Protein AF-A0A0D9VSY9-F1 (afdb_monomer_lite)

pLDDT: mean 72.26, std 22.73, range [23.44, 97.94]

Radius of gyration: 37.7 Å; chains: 1; bounding box: 63×72×119 Å

Organism: NCBI:txid77586

InterPro domains:
  IPR003617 Transcription elongation factor, TFIIS/CRSP70, N-terminal, sub-type [SM00509] (45-123)
  IPR017923 Transcription factor IIS, N-terminal [PF08711] (72-121)
  IPR017923 Transcription factor IIS, N-terminal [PS51319] (47-124)
  IPR035441 TFIIS/LEDGF domain superfamily [G3DSA:1.20.930.10] (33-128)
  IPR035441 TFIIS/LEDGF domain superfamily [SSF47676] (66-124)

Secondary structure (DSSP, 8-state):
------TTTTTTTTGGGHHHHHHHHHTT-TTTS--HHHHHHHHHHHHHHHH-SSHHHHHHHHHHHHHHHHHHHHHHHHTT--HHHHHHSSHHHHHHHHTT-SSHHHHHHHHHHHHHHHHHHHHHHHHHHHHHHHHHTS---------------------------------------------STTHHHHHHHHHHHHHHHHHHHHHHHHHHH--------TTTTGGGSS----S--SSSHHHHHHHHHHHHHHHHHHHHHHHHHHHHHTT-

Sequence (272 aa):
MAAARSPLRRWKPFLAAFAPIDDAIEAFNPTFLCRDEFRRATARLFEMLLDAEDDAEAEEHRLLLDEAMVESLTTLRMVAVPPKTLATTDLAKVVGGMTKHESERIRRLAGEIVRGWRAAVKRDLVTMGIALEKLSQTPERIETNLPVSSDLNAKAKRAPPAPKKKTTALPPKLPAGACGRRESAEICNEEKIAAAKRKLKEGYQEVEEAKKRRKIHVIEDPKLVKQRQQKMHPIMRVRSRACGAASMAEKNFIMSSLQRVYNLDYHTNFLR

Foldseek 3Di:
DPPDDQLCNQCVVQVVLVVLLLVLLCVLPVPPSPCVVLVVLLVVLVVQSNVPPDNVSSVLSVVLNVLSLLLSLLSSQVSLDALVVVVVDCNLVSLVVQCPGPDPSSVVSSVVSNVSNVVRVVVVVVVVVVVVVVVVPPDPPDDDDDDDDDDDDDDDDDDDDDDDDYDDDDDDDDDDDDDDDDDDPPVVVVVVVVVVVVVVVVVVVVVVVVVVVPDDDPPDDPVVVVVVPPPDDDDDDDDDPPSVVSSVVSSVVSVVSSVVSVVVVVVVVVVD

Structure (mmCIF, N/CA/C/O backbone):
data_AF-A0A0D9VSY9-F1
#
_entry.id   AF-A0A0D9VSY9-F1
#
loop_
_atom_site.group_PDB
_atom_site.id
_atom_site.type_symbol
_atom_site.label_atom_id
_atom_site.label_alt_id
_atom_site.label_comp_id
_atom_site.label_asym_id
_atom_site.label_entity_id
_atom_site.label_seq_id
_atom_site.pdbx_PDB_ins_code
_atom_site.Cartn_x
_atom_site.Cartn_y
_atom_site.Cartn_z
_atom_site.occupancy
_atom_site.B_iso_or_equiv
_atom_site.auth_seq_id
_atom_site.auth_comp_id
_atom_site.auth_asym_id
_atom_site.auth_atom_id
_atom_site.pdbx_PDB_model_num
ATOM 1 N N . MET A 1 1 ? 10.328 13.157 -34.272 1.00 37.22 1 MET A N 1
ATOM 2 C CA . MET A 1 1 ? 10.775 13.210 -32.864 1.00 37.22 1 MET A CA 1
ATOM 3 C C . MET A 1 1 ? 9.585 12.898 -31.965 1.00 37.22 1 MET A C 1
ATOM 5 O O . MET A 1 1 ? 8.764 13.781 -31.751 1.00 37.22 1 MET A O 1
ATOM 9 N N . ALA A 1 2 ? 9.432 11.659 -31.493 1.00 43.56 2 ALA A N 1
ATOM 10 C CA . ALA A 1 2 ? 8.480 11.389 -30.414 1.00 43.56 2 ALA A CA 1
ATOM 11 C C . ALA A 1 2 ? 9.093 11.915 -29.108 1.00 43.56 2 ALA A C 1
ATOM 13 O O . ALA A 1 2 ? 10.255 11.626 -28.830 1.00 43.56 2 ALA A O 1
ATOM 14 N N . ALA A 1 3 ? 8.354 12.713 -28.336 1.00 47.00 3 ALA A N 1
ATOM 15 C CA . ALA A 1 3 ? 8.854 13.203 -27.056 1.00 47.00 3 ALA A CA 1
ATOM 16 C C . ALA A 1 3 ? 9.084 12.016 -26.108 1.00 47.00 3 ALA A C 1
ATOM 18 O O . ALA A 1 3 ? 8.162 11.226 -25.885 1.00 47.00 3 ALA A O 1
ATOM 19 N N . ALA A 1 4 ? 10.297 11.899 -25.558 1.00 56.00 4 ALA A N 1
ATOM 20 C CA . ALA A 1 4 ? 10.633 10.863 -24.590 1.00 56.00 4 ALA A CA 1
ATOM 21 C C . ALA A 1 4 ? 9.674 10.959 -23.394 1.00 56.00 4 ALA A C 1
ATOM 23 O O . ALA A 1 4 ? 9.674 11.935 -22.638 1.00 56.00 4 ALA A O 1
ATOM 24 N N . ARG A 1 5 ? 8.794 9.964 -23.253 1.00 66.69 5 ARG A N 1
ATOM 25 C CA . ARG A 1 5 ? 7.839 9.910 -22.147 1.00 66.69 5 ARG A CA 1
ATOM 26 C C . ARG A 1 5 ? 8.621 9.646 -20.867 1.00 66.69 5 ARG A C 1
ATOM 28 O O . ARG A 1 5 ? 9.288 8.625 -20.775 1.00 66.69 5 ARG A O 1
ATOM 35 N N . SER A 1 6 ? 8.498 10.537 -19.880 1.00 78.94 6 SER A N 1
ATOM 36 C CA . SER A 1 6 ? 9.188 10.396 -18.589 1.00 78.94 6 SER A CA 1
ATOM 37 C C . SER A 1 6 ? 9.028 8.974 -18.027 1.00 78.94 6 SER A C 1
ATOM 39 O O . SER A 1 6 ? 7.888 8.485 -17.970 1.00 78.94 6 SER A O 1
ATOM 41 N N . PRO A 1 7 ? 10.118 8.315 -17.588 1.00 76.25 7 PRO A N 1
ATOM 42 C CA . PRO A 1 7 ? 10.045 6.933 -17.129 1.00 76.25 7 PRO A CA 1
ATOM 43 C C . PRO A 1 7 ? 9.129 6.776 -15.909 1.00 76.25 7 PRO A C 1
ATOM 45 O O . PRO A 1 7 ? 8.418 5.782 -15.788 1.00 76.25 7 PRO A O 1
ATOM 48 N N . LEU A 1 8 ? 9.038 7.813 -15.072 1.00 81.44 8 LEU A N 1
ATOM 49 C CA . LEU A 1 8 ? 8.204 7.858 -13.871 1.00 81.44 8 LEU A CA 1
ATOM 50 C C . LEU A 1 8 ? 6.735 8.258 -14.118 1.00 81.44 8 LEU A C 1
ATOM 52 O O . LEU A 1 8 ? 6.009 8.459 -13.149 1.00 81.44 8 LEU A O 1
ATOM 56 N N . ARG A 1 9 ? 6.258 8.391 -15.368 1.00 84.88 9 ARG A N 1
ATOM 57 C CA . ARG A 1 9 ? 4.915 8.943 -15.686 1.00 84.88 9 ARG A CA 1
ATOM 58 C C . ARG A 1 9 ? 3.752 8.365 -14.859 1.00 84.88 9 ARG A C 1
ATOM 60 O O . ARG A 1 9 ? 2.960 9.145 -14.337 1.00 84.88 9 ARG A O 1
ATOM 67 N N . ARG A 1 10 ? 3.694 7.034 -14.700 1.00 89.00 10 ARG A N 1
ATOM 68 C CA . ARG A 1 10 ? 2.669 6.304 -13.925 1.00 89.00 10 ARG A CA 1
ATOM 69 C C . ARG A 1 10 ? 2.793 6.598 -12.433 1.00 89.00 10 ARG A C 1
ATOM 71 O O . ARG A 1 10 ? 1.807 6.864 -11.758 1.00 89.00 10 ARG A O 1
ATOM 78 N N . TRP A 1 11 ? 4.028 6.557 -11.943 1.00 92.00 11 TRP A N 1
ATOM 79 C CA . TRP A 1 11 ? 4.354 6.522 -10.523 1.00 92.00 11 TRP A CA 1
ATOM 80 C C . TRP A 1 11 ? 4.507 7.898 -9.874 1.00 92.00 11 TRP A C 1
ATOM 82 O O . TRP A 1 11 ? 4.275 8.024 -8.675 1.00 92.00 11 TRP A O 1
ATOM 92 N N . LYS A 1 12 ? 4.815 8.949 -10.645 1.00 90.69 12 LYS A N 1
ATOM 93 C CA . LYS A 1 12 ? 5.059 10.318 -10.155 1.00 90.69 12 LYS A CA 1
ATOM 94 C C . LYS A 1 12 ? 3.985 10.860 -9.187 1.00 90.69 12 LYS A C 1
ATOM 96 O O . LYS A 1 12 ? 4.385 11.467 -8.197 1.00 90.69 12 LYS A O 1
ATOM 101 N N . PRO A 1 13 ? 2.664 10.650 -9.387 1.00 92.06 13 PRO A N 1
ATOM 102 C CA . PRO A 1 13 ? 1.642 11.109 -8.436 1.00 92.06 13 PRO A CA 1
ATOM 103 C C . PRO A 1 13 ? 1.567 10.290 -7.135 1.00 92.06 13 PRO A C 1
ATOM 105 O O . PRO A 1 13 ? 0.892 10.707 -6.197 1.00 92.06 13 PRO A O 1
ATOM 108 N N . PHE A 1 14 ? 2.216 9.123 -7.087 1.00 93.88 14 PHE A N 1
ATOM 109 C CA . PHE A 1 14 ? 2.046 8.100 -6.051 1.00 93.88 14 PHE A CA 1
ATOM 110 C C . PHE A 1 14 ? 3.350 7.719 -5.330 1.00 93.88 14 PHE A C 1
ATOM 112 O O . PHE A 1 14 ? 3.291 6.938 -4.388 1.00 93.88 14 PHE A O 1
ATOM 119 N N . LEU A 1 15 ? 4.512 8.274 -5.707 1.00 89.50 15 LEU A N 1
ATOM 120 C CA . LEU A 1 15 ? 5.809 7.977 -5.066 1.00 89.50 15 LEU A CA 1
ATOM 121 C C . LEU A 1 15 ? 5.765 8.144 -3.539 1.00 89.50 15 LEU A C 1
ATOM 123 O O . LEU A 1 15 ? 6.236 7.285 -2.800 1.00 89.50 15 LEU A O 1
ATOM 127 N N . ALA A 1 16 ? 5.124 9.216 -3.066 1.00 92.75 16 ALA A N 1
ATOM 128 C CA . ALA A 1 16 ? 4.967 9.509 -1.643 1.00 92.75 16 ALA A CA 1
ATOM 129 C C . ALA A 1 16 ? 4.051 8.521 -0.887 1.00 92.75 16 ALA A C 1
ATOM 131 O O . ALA A 1 16 ? 3.935 8.628 0.328 1.00 92.75 16 ALA A O 1
ATOM 132 N N . ALA A 1 17 ? 3.389 7.577 -1.569 1.00 95.44 17 ALA A N 1
ATOM 133 C CA . ALA A 1 17 ? 2.497 6.611 -0.932 1.00 95.44 17 ALA A CA 1
ATOM 134 C C . ALA A 1 17 ? 3.231 5.435 -0.269 1.00 95.44 17 ALA A C 1
ATOM 136 O O . ALA A 1 17 ? 2.681 4.849 0.659 1.00 95.44 17 ALA A O 1
ATOM 137 N N . PHE A 1 18 ? 4.447 5.093 -0.716 1.00 94.19 18 PHE A N 1
ATOM 138 C CA . PHE A 1 18 ? 5.187 3.940 -0.186 1.00 94.19 18 PHE A CA 1
ATOM 139 C C . PHE A 1 18 ? 5.481 4.079 1.313 1.00 94.19 18 PHE A C 1
ATOM 141 O O . PHE A 1 18 ? 5.072 3.214 2.081 1.00 94.19 18 PHE A O 1
ATOM 148 N N . ALA A 1 19 ? 6.114 5.180 1.739 1.00 93.62 19 ALA A N 1
ATOM 149 C CA . ALA A 1 19 ? 6.532 5.342 3.133 1.00 93.62 19 ALA A CA 1
ATOM 150 C C . ALA A 1 19 ? 5.355 5.291 4.135 1.00 93.62 19 ALA A C 1
ATOM 152 O O . ALA A 1 19 ? 5.392 4.419 4.996 1.00 93.62 19 ALA A O 1
ATOM 153 N N . PRO A 1 20 ? 4.252 6.063 3.995 1.00 94.25 20 PRO A N 1
ATOM 154 C CA . PRO A 1 20 ? 3.127 5.974 4.931 1.00 94.25 20 PRO A CA 1
ATOM 155 C C . PRO A 1 20 ? 2.469 4.588 4.991 1.00 94.25 20 PRO A C 1
ATOM 157 O O . PRO A 1 20 ? 1.943 4.210 6.035 1.00 94.25 20 PRO A O 1
ATOM 160 N N . ILE A 1 21 ? 2.473 3.830 3.886 1.00 94.94 21 ILE A N 1
ATOM 161 C CA . ILE A 1 21 ? 1.934 2.463 3.848 1.00 94.94 21 ILE A CA 1
ATOM 162 C C . ILE A 1 21 ? 2.879 1.490 4.562 1.00 94.94 21 ILE A C 1
ATOM 164 O O . ILE A 1 21 ? 2.418 0.704 5.387 1.00 94.94 21 ILE A O 1
ATOM 168 N N . ASP A 1 22 ? 4.179 1.545 4.269 1.00 93.00 22 ASP A N 1
ATOM 169 C CA . ASP A 1 22 ? 5.179 0.664 4.877 1.00 93.00 22 ASP A CA 1
ATOM 170 C C . ASP A 1 22 ? 5.355 0.958 6.378 1.00 93.00 22 ASP A C 1
ATOM 172 O O . ASP A 1 22 ? 5.351 0.026 7.180 1.00 93.00 22 ASP A O 1
ATOM 176 N N . ASP A 1 23 ? 5.377 2.231 6.782 1.00 91.69 23 ASP A N 1
ATOM 177 C CA . ASP A 1 23 ? 5.424 2.651 8.190 1.00 91.69 23 ASP A CA 1
ATOM 178 C C . ASP A 1 23 ? 4.168 2.193 8.954 1.00 91.69 23 ASP A C 1
ATOM 180 O O . ASP A 1 23 ? 4.251 1.749 10.101 1.00 91.69 23 ASP A O 1
ATOM 184 N N . ALA A 1 24 ? 2.991 2.237 8.315 1.00 91.50 24 ALA A N 1
ATOM 185 C CA . ALA A 1 24 ? 1.758 1.711 8.897 1.00 91.50 24 ALA A CA 1
ATOM 186 C C . ALA A 1 24 ? 1.761 0.179 9.024 1.00 91.50 24 ALA A C 1
ATOM 188 O O . ALA A 1 24 ? 1.150 -0.345 9.951 1.00 91.50 24 ALA A O 1
ATOM 189 N N . ILE A 1 25 ? 2.439 -0.547 8.130 1.00 90.62 25 ILE A N 1
ATOM 190 C CA . ILE A 1 25 ? 2.620 -2.002 8.240 1.00 90.62 25 ILE A CA 1
ATOM 191 C C . ILE A 1 25 ? 3.559 -2.334 9.410 1.00 90.62 25 ILE A C 1
ATOM 193 O O . ILE A 1 25 ? 3.223 -3.178 10.246 1.00 90.62 25 ILE A O 1
ATOM 197 N N . GLU A 1 26 ? 4.698 -1.642 9.515 1.00 89.44 26 GLU A N 1
ATOM 198 C CA . GLU A 1 26 ? 5.667 -1.846 10.599 1.00 89.44 26 GLU A CA 1
ATOM 199 C C . GLU A 1 26 ? 5.087 -1.497 11.971 1.00 89.44 26 GLU A C 1
ATOM 201 O O . GLU A 1 26 ? 5.282 -2.253 12.919 1.00 89.44 26 GLU A O 1
ATOM 206 N N . ALA A 1 27 ? 4.316 -0.410 12.084 1.00 86.94 27 ALA A N 1
ATOM 207 C CA . ALA A 1 27 ? 3.735 0.047 13.349 1.00 86.94 27 ALA A CA 1
ATOM 208 C C . ALA A 1 27 ? 2.840 -0.997 14.049 1.00 86.94 27 ALA A C 1
ATOM 210 O O . ALA A 1 27 ? 2.654 -0.924 15.265 1.00 86.94 27 ALA A O 1
ATOM 211 N N . PHE A 1 28 ? 2.297 -1.971 13.310 1.00 79.56 28 PHE A N 1
ATOM 212 C CA . PHE A 1 28 ? 1.506 -3.069 13.876 1.00 79.56 28 PHE A CA 1
ATOM 213 C C . PHE A 1 28 ? 2.335 -4.264 14.315 1.00 79.56 28 PHE A C 1
ATOM 215 O O . PHE A 1 28 ? 1.958 -4.950 15.267 1.00 79.56 28 PHE A O 1
ATOM 222 N N . ASN A 1 29 ? 3.435 -4.548 13.620 1.00 74.81 29 ASN A N 1
ATOM 223 C CA . ASN A 1 29 ? 4.291 -5.674 13.954 1.00 74.81 29 ASN A CA 1
ATOM 224 C C . ASN A 1 29 ? 5.742 -5.441 13.485 1.00 74.81 29 ASN A C 1
ATOM 226 O O . ASN A 1 29 ? 6.151 -5.984 12.454 1.00 74.81 29 ASN A O 1
ATOM 230 N N . PRO A 1 30 ? 6.544 -4.679 14.255 1.00 73.50 30 PRO A N 1
ATOM 231 C CA . PRO A 1 30 ? 7.899 -4.309 13.847 1.00 73.50 30 PRO A CA 1
ATOM 232 C C . PRO A 1 30 ? 8.843 -5.507 13.679 1.00 73.50 30 PRO A C 1
ATOM 234 O O . PRO A 1 30 ? 9.819 -5.428 12.939 1.00 73.50 30 PRO A O 1
ATOM 237 N N . THR A 1 31 ? 8.578 -6.621 14.371 1.00 70.31 31 THR A N 1
ATOM 238 C CA . THR A 1 31 ? 9.464 -7.794 14.389 1.00 70.31 31 THR A CA 1
ATOM 239 C C . THR A 1 31 ? 9.185 -8.784 13.263 1.00 70.31 31 THR A C 1
ATOM 241 O O . THR A 1 31 ? 10.128 -9.387 12.757 1.00 70.31 31 THR A O 1
ATOM 244 N N . PHE A 1 32 ? 7.924 -8.959 12.854 1.00 69.06 32 PHE A N 1
ATOM 245 C CA . PHE A 1 32 ? 7.554 -9.900 11.787 1.00 69.06 32 PHE A CA 1
ATOM 246 C C . PHE A 1 32 ? 7.271 -9.234 10.434 1.00 69.06 32 PHE A C 1
ATOM 248 O O . PHE A 1 32 ? 7.289 -9.930 9.421 1.00 69.06 32 PHE A O 1
ATOM 255 N N . LEU A 1 33 ? 7.022 -7.919 10.395 1.00 76.19 33 LEU A N 1
ATOM 256 C CA . LEU A 1 33 ? 6.679 -7.176 9.175 1.00 76.19 33 LEU A CA 1
ATOM 257 C C . LEU A 1 33 ? 7.674 -6.053 8.843 1.00 76.19 33 LEU A C 1
ATOM 259 O O . LEU A 1 33 ? 7.295 -5.092 8.181 1.00 76.19 33 LEU A O 1
ATOM 263 N N . CYS A 1 34 ? 8.937 -6.167 9.272 1.00 84.38 34 CYS A N 1
ATOM 264 C CA . CYS A 1 34 ? 9.987 -5.214 8.898 1.00 84.38 34 CYS A CA 1
ATOM 265 C C . CYS A 1 34 ? 10.061 -5.035 7.368 1.00 84.38 34 CYS A C 1
ATOM 267 O O . CYS A 1 34 ? 10.183 -6.003 6.611 1.00 84.38 34 CYS A O 1
ATOM 269 N N . ARG A 1 35 ? 9.995 -3.781 6.917 1.00 90.00 35 ARG A N 1
ATOM 270 C CA . ARG A 1 35 ? 9.933 -3.373 5.508 1.00 90.00 35 ARG A CA 1
ATOM 271 C C . ARG A 1 35 ? 11.276 -2.898 4.971 1.00 90.00 35 ARG A C 1
ATOM 273 O O . ARG A 1 35 ? 11.353 -2.552 3.803 1.00 90.00 35 ARG A O 1
ATOM 280 N N . ASP A 1 36 ? 12.354 -2.921 5.747 1.00 89.25 36 ASP A N 1
ATOM 281 C CA . ASP A 1 36 ? 13.661 -2.397 5.328 1.00 89.25 36 ASP A CA 1
ATOM 282 C C . ASP A 1 36 ? 14.240 -3.048 4.063 1.00 89.25 36 ASP A C 1
ATOM 284 O O . ASP A 1 36 ? 14.741 -2.350 3.180 1.00 89.25 36 ASP A O 1
ATOM 288 N N . GLU A 1 37 ? 14.170 -4.376 3.934 1.00 87.12 37 GLU A N 1
ATOM 289 C CA . GLU A 1 37 ? 14.598 -5.057 2.702 1.00 87.12 37 GLU A CA 1
ATOM 290 C C . GLU A 1 37 ? 13.687 -4.725 1.521 1.00 87.12 37 GLU A C 1
ATOM 292 O O . GLU A 1 37 ? 14.171 -4.538 0.406 1.00 87.12 37 GLU A O 1
ATOM 297 N N . PHE A 1 38 ? 12.387 -4.584 1.781 1.00 89.44 38 PHE A N 1
ATOM 298 C CA . PHE A 1 38 ? 11.401 -4.199 0.782 1.00 89.44 38 PHE A CA 1
ATOM 299 C C . PHE A 1 38 ? 11.622 -2.755 0.299 1.00 89.44 38 PHE A C 1
ATOM 301 O O . PHE A 1 38 ? 11.700 -2.531 -0.904 1.00 89.44 38 PHE A O 1
ATOM 308 N N . ARG A 1 39 ? 11.839 -1.796 1.211 1.00 92.69 39 ARG A N 1
ATOM 309 C CA . ARG A 1 39 ? 12.212 -0.402 0.910 1.00 92.69 39 ARG A CA 1
ATOM 310 C C . ARG A 1 39 ? 13.512 -0.339 0.100 1.00 92.69 39 ARG A C 1
ATOM 312 O O . ARG A 1 39 ? 13.597 0.401 -0.875 1.00 92.69 39 ARG A O 1
ATOM 319 N N . ARG A 1 40 ? 14.511 -1.166 0.438 1.00 91.31 40 ARG A N 1
ATOM 320 C CA . ARG A 1 40 ? 15.739 -1.308 -0.368 1.00 91.31 40 ARG A CA 1
ATOM 321 C C . ARG A 1 40 ? 15.465 -1.883 -1.764 1.00 91.31 40 ARG A C 1
ATOM 323 O O . ARG A 1 40 ? 16.108 -1.450 -2.713 1.00 91.31 40 ARG A O 1
ATOM 330 N N . ALA A 1 41 ? 14.560 -2.851 -1.906 1.00 90.19 41 ALA A N 1
ATOM 331 C CA . ALA A 1 41 ? 14.199 -3.424 -3.204 1.00 90.19 41 ALA A CA 1
ATOM 332 C C . ALA A 1 41 ? 13.425 -2.423 -4.082 1.00 90.19 41 ALA A C 1
ATOM 334 O O . ALA A 1 41 ? 13.758 -2.262 -5.254 1.00 90.19 41 ALA A O 1
ATOM 335 N N . THR A 1 42 ? 12.455 -1.690 -3.525 1.00 91.25 42 THR A N 1
ATOM 336 C CA . THR A 1 42 ? 11.719 -0.651 -4.266 1.00 91.25 42 THR A CA 1
ATOM 337 C C . THR A 1 42 ? 12.614 0.517 -4.665 1.00 91.25 42 THR A C 1
ATOM 339 O O . THR A 1 42 ? 12.479 1.007 -5.782 1.00 91.25 42 THR A O 1
ATOM 342 N N . ALA A 1 43 ? 13.580 0.913 -3.828 1.00 92.50 43 ALA A N 1
ATOM 343 C CA . ALA A 1 43 ? 14.595 1.900 -4.203 1.00 92.50 43 ALA A CA 1
ATOM 344 C C . ALA A 1 43 ? 15.399 1.458 -5.441 1.00 92.50 43 ALA A C 1
ATOM 346 O O . ALA A 1 43 ? 15.478 2.215 -6.404 1.00 92.50 43 ALA A O 1
ATOM 347 N N . ARG A 1 44 ? 15.888 0.208 -5.478 1.00 92.81 44 ARG A N 1
ATOM 348 C CA . ARG A 1 44 ? 16.602 -0.333 -6.652 1.00 92.81 44 ARG A CA 1
ATOM 349 C C . ARG A 1 44 ? 15.716 -0.431 -7.897 1.00 92.81 44 ARG A C 1
ATOM 351 O O . ARG A 1 44 ? 16.188 -0.175 -8.998 1.00 92.81 44 ARG A O 1
ATOM 358 N N . LEU A 1 45 ? 14.424 -0.740 -7.746 1.00 91.88 45 LEU A N 1
ATOM 359 C CA . LEU A 1 45 ? 13.467 -0.670 -8.859 1.00 91.88 45 LEU A CA 1
ATOM 360 C C . LEU A 1 45 ? 13.281 0.763 -9.388 1.00 91.88 45 LEU A C 1
ATOM 362 O O . LEU A 1 45 ? 13.121 0.942 -10.593 1.00 91.88 45 LEU A O 1
ATOM 366 N N . PHE A 1 46 ? 13.310 1.782 -8.521 1.00 91.00 46 PHE A N 1
ATOM 367 C CA . PHE A 1 46 ? 13.271 3.184 -8.948 1.00 91.00 46 PHE A CA 1
ATOM 368 C C . PHE A 1 46 ? 14.571 3.638 -9.621 1.00 91.00 46 PHE A C 1
ATOM 370 O O . PHE A 1 46 ? 14.492 4.381 -10.595 1.00 91.00 46 PHE A O 1
ATOM 377 N N . GLU A 1 47 ? 15.733 3.181 -9.147 1.00 91.38 47 GLU A N 1
ATOM 378 C CA . GLU A 1 47 ? 17.033 3.409 -9.797 1.00 91.38 47 GLU A CA 1
ATOM 379 C C . GLU A 1 47 ? 17.043 2.797 -11.206 1.00 91.38 47 GLU A C 1
ATOM 381 O O . GLU A 1 47 ? 17.188 3.525 -12.184 1.00 91.38 47 GLU A O 1
ATOM 386 N N . MET A 1 48 ? 16.729 1.502 -11.344 1.00 89.44 48 MET A N 1
ATOM 387 C CA . MET A 1 48 ? 16.654 0.839 -12.656 1.00 89.44 48 MET A CA 1
ATOM 388 C C . MET A 1 48 ? 15.598 1.464 -13.589 1.00 89.44 48 MET A C 1
ATOM 390 O O . MET A 1 48 ? 15.790 1.500 -14.799 1.00 89.44 48 MET A O 1
ATOM 394 N N . LEU A 1 49 ? 14.501 2.014 -13.052 1.00 90.56 49 LEU A N 1
ATOM 395 C CA . LEU A 1 49 ? 13.512 2.756 -13.844 1.00 90.56 49 LEU A CA 1
ATOM 396 C C . LEU A 1 49 ? 14.028 4.125 -14.331 1.00 90.56 49 LEU A C 1
ATOM 398 O O . LEU A 1 49 ? 13.547 4.625 -15.347 1.00 90.56 49 LEU A O 1
ATOM 402 N N . LEU A 1 50 ? 14.959 4.757 -13.613 1.00 89.81 50 LEU A N 1
ATOM 403 C CA . LEU A 1 50 ? 15.599 6.009 -14.029 1.00 89.81 50 LEU A CA 1
ATOM 404 C C . LEU A 1 50 ? 16.730 5.773 -15.037 1.00 89.81 50 LEU A C 1
ATOM 406 O O . LEU A 1 50 ? 16.889 6.592 -15.942 1.00 89.81 50 LEU A O 1
ATOM 410 N N . ASP A 1 51 ? 17.454 4.662 -14.895 1.00 88.81 51 ASP A N 1
ATOM 411 C CA . ASP A 1 51 ? 18.590 4.281 -15.743 1.00 88.81 51 ASP A CA 1
ATOM 412 C C . ASP A 1 51 ? 18.188 3.537 -17.036 1.00 88.81 51 ASP A C 1
ATOM 414 O O . ASP A 1 51 ? 19.038 3.317 -17.898 1.00 88.81 51 ASP A O 1
ATOM 418 N N . ALA A 1 52 ? 16.913 3.155 -17.187 1.00 88.50 52 ALA A N 1
ATOM 419 C CA . ALA A 1 52 ? 16.408 2.377 -18.322 1.00 88.50 52 ALA A CA 1
ATOM 420 C C . ALA A 1 52 ? 16.671 3.043 -19.689 1.00 88.50 52 ALA A C 1
ATOM 422 O O . ALA A 1 52 ? 16.320 4.207 -19.911 1.00 88.50 52 ALA A O 1
ATOM 423 N N . GLU A 1 53 ? 17.228 2.276 -20.633 1.00 87.12 53 GLU A N 1
ATOM 424 C CA . GLU A 1 53 ? 17.652 2.787 -21.947 1.00 87.12 53 GLU A CA 1
ATOM 425 C C . GLU A 1 53 ? 16.465 3.013 -22.907 1.00 87.12 53 GLU A C 1
ATOM 427 O O . GLU A 1 53 ? 16.508 3.902 -23.764 1.00 87.12 53 GLU A O 1
ATOM 432 N N . ASP A 1 54 ? 15.381 2.241 -22.753 1.00 86.12 54 ASP A N 1
ATOM 433 C CA . ASP A 1 54 ? 14.168 2.336 -23.571 1.00 86.12 54 ASP A CA 1
ATOM 434 C C . ASP A 1 54 ? 12.854 2.213 -22.764 1.00 86.12 54 ASP A C 1
ATOM 436 O O . ASP A 1 54 ? 12.832 1.892 -21.573 1.00 86.12 54 ASP A O 1
ATOM 440 N N . ASP A 1 55 ? 11.713 2.513 -23.404 1.00 86.75 55 ASP A N 1
ATOM 441 C CA . ASP A 1 55 ? 10.412 2.507 -22.715 1.00 86.75 55 ASP A CA 1
ATOM 442 C C . ASP A 1 55 ? 9.870 1.100 -22.408 1.00 86.75 55 ASP A C 1
ATOM 444 O O . ASP A 1 55 ? 8.955 0.991 -21.592 1.00 86.75 55 ASP A O 1
ATOM 448 N N . ALA A 1 56 ? 10.400 0.044 -23.036 1.00 88.31 56 ALA A N 1
ATOM 449 C CA . ALA A 1 56 ? 10.016 -1.341 -22.770 1.00 88.31 56 ALA A CA 1
ATOM 450 C C . ALA A 1 56 ? 10.731 -1.874 -21.520 1.00 88.31 56 ALA A C 1
ATOM 452 O O . ALA A 1 56 ? 10.065 -2.415 -20.636 1.00 88.31 56 ALA A O 1
ATOM 453 N N . GLU A 1 57 ? 12.039 -1.626 -21.385 1.00 87.00 57 GLU A N 1
ATOM 454 C CA . GLU A 1 57 ? 12.780 -1.857 -20.136 1.00 87.00 57 GLU A CA 1
ATOM 455 C C . GLU A 1 57 ? 12.171 -1.033 -18.992 1.00 87.00 57 GLU A C 1
ATOM 457 O O . GLU A 1 57 ? 11.899 -1.552 -17.906 1.00 87.00 57 GLU A O 1
ATOM 462 N N . ALA A 1 58 ? 11.860 0.241 -19.239 1.00 88.75 58 ALA A N 1
ATOM 463 C CA . ALA A 1 58 ? 11.201 1.076 -18.243 1.00 88.75 58 ALA A CA 1
ATOM 464 C C . ALA A 1 58 ? 9.780 0.575 -17.892 1.00 88.75 58 ALA A C 1
ATOM 466 O O . ALA A 1 58 ? 9.324 0.756 -16.763 1.00 88.75 58 ALA A O 1
ATOM 467 N N . GLU A 1 59 ? 9.052 -0.067 -18.813 1.00 89.94 59 GLU A N 1
ATOM 468 C CA . GLU A 1 59 ? 7.739 -0.655 -18.510 1.00 89.94 59 GLU A CA 1
ATOM 469 C C . GLU A 1 59 ? 7.855 -1.932 -17.664 1.00 89.94 59 GLU A C 1
ATOM 471 O O . GLU A 1 59 ? 7.048 -2.103 -16.751 1.00 89.94 59 GLU A O 1
ATOM 476 N N . GLU A 1 60 ? 8.876 -2.774 -17.871 1.00 90.06 60 GLU A N 1
ATOM 477 C CA . GLU A 1 60 ? 9.148 -3.922 -16.989 1.00 90.06 60 GLU A CA 1
ATOM 478 C C . GLU A 1 60 ? 9.331 -3.462 -15.533 1.00 90.06 60 GLU A C 1
ATOM 480 O O . GLU A 1 60 ? 8.656 -3.960 -14.628 1.00 90.06 60 GLU A O 1
ATOM 485 N N . HIS A 1 61 ? 10.157 -2.438 -15.308 1.00 89.75 61 HIS A N 1
ATOM 486 C CA . HIS A 1 61 ? 10.400 -1.894 -13.971 1.00 89.75 61 HIS A CA 1
ATOM 487 C C . HIS A 1 61 ? 9.153 -1.231 -13.353 1.00 89.75 61 HIS A C 1
ATOM 489 O O . HIS A 1 61 ? 8.910 -1.381 -12.153 1.00 89.75 61 HIS A O 1
ATOM 495 N N . ARG A 1 62 ? 8.294 -0.574 -14.152 1.00 91.69 62 ARG A N 1
ATOM 496 C CA . ARG A 1 62 ? 6.980 -0.083 -13.676 1.00 91.69 62 ARG A CA 1
ATOM 497 C C . ARG A 1 62 ? 6.064 -1.220 -13.236 1.00 91.69 62 ARG A C 1
ATOM 499 O O . ARG A 1 62 ? 5.378 -1.062 -12.231 1.00 91.69 62 ARG A O 1
ATOM 506 N N . LEU A 1 63 ? 6.046 -2.343 -13.955 1.00 91.69 63 LEU A N 1
ATOM 507 C CA . LEU A 1 63 ? 5.246 -3.513 -13.582 1.00 91.69 63 LEU A CA 1
ATOM 508 C C . LEU A 1 63 ? 5.767 -4.167 -12.293 1.00 91.69 63 LEU A C 1
ATOM 510 O O . LEU A 1 63 ? 4.966 -4.588 -11.463 1.00 91.69 63 LEU A O 1
ATOM 514 N N . LEU A 1 64 ? 7.085 -4.191 -12.068 1.00 92.19 64 LEU A N 1
ATOM 515 C CA . LEU A 1 64 ? 7.660 -4.658 -10.800 1.00 92.19 64 LEU A CA 1
ATOM 516 C C . LEU A 1 64 ? 7.322 -3.731 -9.621 1.00 92.19 64 LEU A C 1
ATOM 518 O O . LEU A 1 64 ? 7.011 -4.222 -8.537 1.00 92.19 64 LEU A O 1
ATOM 522 N N . LEU A 1 65 ? 7.304 -2.410 -9.827 1.00 93.62 65 LEU A N 1
ATOM 523 C CA . LEU A 1 65 ? 6.792 -1.454 -8.834 1.00 93.62 65 LEU A CA 1
ATOM 524 C C . LEU A 1 65 ? 5.283 -1.623 -8.590 1.00 93.62 65 LEU A C 1
ATOM 526 O O . LEU A 1 65 ? 4.829 -1.494 -7.450 1.00 93.62 65 LEU A O 1
ATOM 530 N N . ASP A 1 66 ? 4.512 -1.956 -9.631 1.00 94.56 66 ASP A N 1
ATOM 531 C CA . ASP A 1 66 ? 3.088 -2.269 -9.504 1.00 94.56 66 ASP A CA 1
ATOM 532 C C . ASP A 1 66 ? 2.871 -3.530 -8.637 1.00 94.56 66 ASP A C 1
ATOM 534 O O . ASP A 1 66 ? 2.016 -3.511 -7.750 1.00 94.56 66 ASP A O 1
ATOM 538 N N . GLU A 1 67 ? 3.670 -4.592 -8.813 1.00 93.06 67 GLU A N 1
ATOM 539 C CA . GLU A 1 67 ? 3.642 -5.774 -7.930 1.00 93.06 67 GLU A CA 1
ATOM 540 C C . GLU A 1 67 ? 4.090 -5.456 -6.499 1.00 93.06 67 GLU A C 1
ATOM 542 O O . GLU A 1 67 ? 3.436 -5.883 -5.546 1.00 93.06 67 GLU A O 1
ATOM 547 N N . ALA A 1 68 ? 5.158 -4.668 -6.331 1.00 93.88 68 ALA A N 1
ATOM 548 C CA . ALA A 1 68 ? 5.638 -4.251 -5.016 1.00 93.88 68 ALA A CA 1
ATOM 549 C C . ALA A 1 68 ? 4.529 -3.530 -4.231 1.00 93.88 68 ALA A C 1
ATOM 551 O O . ALA A 1 68 ? 4.221 -3.887 -3.097 1.00 93.88 68 ALA A O 1
ATOM 552 N N . MET A 1 69 ? 3.849 -2.561 -4.843 1.00 95.81 69 MET A N 1
ATOM 553 C CA . MET A 1 69 ? 2.746 -1.867 -4.177 1.00 95.81 69 MET A CA 1
ATOM 554 C C . MET A 1 69 ? 1.526 -2.771 -3.936 1.00 95.81 69 MET A C 1
ATOM 556 O O . MET A 1 69 ? 0.819 -2.596 -2.942 1.00 95.81 69 MET A O 1
ATOM 560 N N . VAL A 1 70 ? 1.266 -3.758 -4.800 1.00 94.62 70 VAL A N 1
ATOM 561 C CA . VAL A 1 70 ? 0.249 -4.782 -4.518 1.00 94.62 70 VAL A CA 1
ATOM 562 C C . VAL A 1 70 ? 0.621 -5.599 -3.276 1.00 94.62 70 VAL A C 1
ATOM 564 O O . VAL A 1 70 ? -0.266 -5.873 -2.466 1.00 94.62 70 VAL A O 1
ATOM 567 N N . GLU A 1 71 ? 1.898 -5.924 -3.058 1.00 92.56 71 GLU A N 1
ATOM 568 C CA . GLU A 1 71 ? 2.375 -6.529 -1.806 1.00 92.56 71 GLU A CA 1
ATOM 569 C C . GLU A 1 71 ? 2.130 -5.615 -0.603 1.00 92.56 71 GLU A C 1
ATOM 571 O O . GLU A 1 71 ? 1.533 -6.060 0.382 1.00 92.56 71 GLU A O 1
ATOM 576 N N . SER A 1 72 ? 2.514 -4.336 -0.692 1.00 93.81 72 SER A N 1
ATOM 577 C CA . SER A 1 72 ? 2.280 -3.348 0.369 1.00 93.81 72 SER A CA 1
ATOM 578 C C . SER A 1 72 ? 0.793 -3.263 0.734 1.00 93.81 72 SER A C 1
ATOM 580 O O . SER A 1 72 ? 0.423 -3.425 1.894 1.00 93.81 72 SER A O 1
ATOM 582 N N . LEU A 1 73 ? -0.098 -3.091 -0.248 1.00 95.19 73 LEU A N 1
ATOM 583 C CA . LEU A 1 73 ? -1.543 -2.995 -0.010 1.00 95.19 73 LEU A CA 1
ATOM 584 C C . LEU A 1 73 ? -2.147 -4.309 0.511 1.00 95.19 73 LEU A C 1
ATOM 586 O O . LEU A 1 73 ? -3.011 -4.280 1.388 1.00 95.19 73 LEU A O 1
ATOM 590 N N . THR A 1 74 ? -1.689 -5.463 0.020 1.00 92.50 74 THR A N 1
ATOM 591 C CA . THR A 1 74 ? -2.138 -6.774 0.521 1.00 92.50 74 THR A CA 1
ATOM 592 C C . THR A 1 74 ? -1.727 -6.960 1.982 1.00 92.50 74 THR A C 1
ATOM 594 O O . THR A 1 74 ? -2.553 -7.327 2.815 1.00 92.50 74 THR A O 1
ATOM 597 N N . THR A 1 75 ? -0.491 -6.605 2.329 1.00 90.62 75 THR A N 1
ATOM 598 C CA . THR A 1 75 ? 0.009 -6.653 3.710 1.00 90.62 75 THR A CA 1
ATOM 599 C C . THR A 1 75 ? -0.728 -5.652 4.607 1.00 90.62 75 THR A C 1
ATOM 601 O O . THR A 1 75 ? -1.127 -5.988 5.718 1.00 90.62 75 THR A O 1
ATOM 604 N N . LEU A 1 76 ? -1.023 -4.444 4.119 1.00 92.25 76 LEU A N 1
ATOM 605 C CA . LEU A 1 76 ? -1.791 -3.448 4.872 1.00 92.25 76 LEU A CA 1
ATOM 606 C C . LEU A 1 76 ? -3.229 -3.912 5.171 1.00 92.25 76 LEU A C 1
ATOM 608 O O . LEU A 1 76 ? -3.765 -3.644 6.248 1.00 92.25 76 LEU A O 1
ATOM 612 N N . ARG A 1 77 ? -3.856 -4.637 4.234 1.00 91.19 77 ARG A N 1
ATOM 613 C CA . ARG A 1 77 ? -5.163 -5.282 4.436 1.00 91.19 77 ARG A CA 1
ATOM 614 C C . ARG A 1 77 ? -5.101 -6.338 5.542 1.00 91.19 77 ARG A C 1
ATOM 616 O O . ARG A 1 77 ? -5.992 -6.356 6.389 1.00 91.19 77 ARG A O 1
ATOM 623 N N . MET A 1 78 ? -4.062 -7.176 5.538 1.00 84.56 78 MET A N 1
ATOM 624 C CA . MET A 1 78 ? -3.822 -8.210 6.556 1.00 84.56 78 MET A CA 1
ATOM 625 C C . MET A 1 78 ? -3.692 -7.636 7.966 1.00 84.56 78 MET A C 1
ATOM 627 O O . MET A 1 78 ? -4.207 -8.196 8.930 1.00 84.56 78 MET A O 1
ATOM 631 N N . VAL A 1 79 ? -3.025 -6.490 8.069 1.00 84.81 79 VAL A N 1
ATOM 632 C CA . VAL A 1 79 ? -2.686 -5.810 9.323 1.00 84.81 79 VAL A CA 1
ATOM 633 C C . VAL A 1 79 ? -3.905 -5.218 10.061 1.00 84.81 79 VAL A C 1
ATOM 635 O O . VAL A 1 79 ? -3.802 -4.866 11.234 1.00 84.81 79 VAL A O 1
ATOM 638 N N . ALA A 1 80 ? -5.085 -5.166 9.427 1.00 80.94 80 ALA A N 1
ATOM 639 C CA . ALA A 1 80 ? -6.358 -4.793 10.062 1.00 80.94 80 ALA A CA 1
ATOM 640 C C . ALA A 1 80 ? -6.323 -3.446 10.824 1.00 80.94 80 ALA A C 1
ATOM 642 O O . ALA A 1 80 ? -6.831 -3.323 11.941 1.00 80.94 80 ALA A O 1
ATOM 643 N N . VAL A 1 81 ? -5.741 -2.424 10.184 1.00 85.31 81 VAL A N 1
ATOM 644 C CA . VAL A 1 81 ? -5.514 -1.077 10.739 1.00 85.31 81 VAL A CA 1
ATOM 645 C C . VAL A 1 81 ? -6.780 -0.500 11.427 1.00 85.31 81 VAL A C 1
ATOM 647 O O . VAL A 1 81 ? -7.812 -0.329 10.768 1.00 85.31 81 VAL A O 1
ATOM 650 N N . PRO A 1 82 ? -6.729 -0.173 12.736 1.00 83.62 82 PRO A N 1
ATOM 651 C CA . PRO A 1 82 ? -7.861 0.267 13.537 1.00 83.62 82 PRO A CA 1
ATOM 652 C C . PRO A 1 82 ? -8.177 1.756 13.316 1.00 83.62 82 PRO A C 1
ATOM 654 O O . PRO A 1 82 ? -7.255 2.566 13.137 1.00 83.62 82 PRO A O 1
ATOM 657 N N . PRO A 1 83 ? -9.453 2.172 13.441 1.00 85.06 83 PRO A N 1
ATOM 658 C CA . PRO A 1 83 ? -9.888 3.545 13.166 1.00 85.06 83 PRO A CA 1
ATOM 659 C C . PRO A 1 83 ? -9.118 4.661 13.882 1.00 85.06 83 PRO A C 1
ATOM 661 O O . PRO A 1 83 ? -8.915 5.719 13.292 1.00 85.06 83 PRO A O 1
ATOM 664 N N . LYS A 1 84 ? -8.619 4.430 1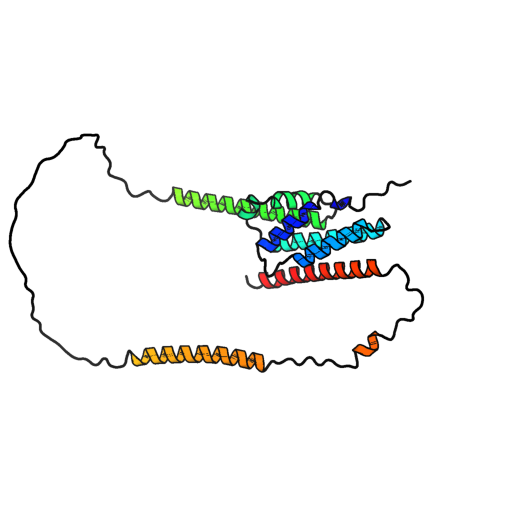5.105 1.00 86.81 84 LYS A N 1
ATOM 665 C CA . LYS A 1 84 ? -7.816 5.425 15.841 1.00 86.81 84 LYS A CA 1
ATOM 666 C C . LYS A 1 84 ? -6.546 5.836 15.085 1.00 86.81 84 LYS A C 1
ATOM 668 O O . LYS A 1 84 ? -6.242 7.020 15.025 1.00 86.81 84 LYS A O 1
ATOM 673 N N . THR A 1 85 ? -5.832 4.881 14.485 1.00 86.62 85 THR A N 1
ATOM 674 C CA . THR A 1 85 ? -4.603 5.174 13.718 1.00 86.62 85 THR A CA 1
ATOM 675 C C . THR A 1 85 ? -4.901 5.857 12.383 1.00 86.62 85 THR A C 1
ATOM 677 O O . THR A 1 85 ? -4.149 6.729 11.958 1.00 86.62 85 THR A O 1
ATOM 680 N N . LEU A 1 86 ? -6.047 5.550 11.764 1.00 89.56 86 LEU A N 1
ATOM 681 C CA . LEU A 1 86 ? -6.525 6.224 10.550 1.00 89.56 86 LEU A CA 1
ATOM 682 C C . LEU A 1 86 ? -6.942 7.682 10.794 1.00 89.56 86 LEU A C 1
ATOM 684 O O . LEU A 1 86 ? -6.957 8.468 9.854 1.00 89.56 86 LEU A O 1
ATOM 688 N N . ALA A 1 87 ? -7.296 8.039 12.032 1.00 86.94 87 ALA A N 1
ATOM 689 C CA . ALA A 1 87 ? -7.621 9.411 12.416 1.00 86.94 87 ALA A CA 1
ATOM 690 C C . ALA A 1 87 ? -6.372 10.269 12.696 1.00 86.94 87 ALA A C 1
ATOM 692 O O . ALA A 1 87 ? -6.435 11.489 12.573 1.00 86.94 87 ALA A O 1
ATOM 693 N N . THR A 1 88 ? -5.247 9.649 13.071 1.00 88.69 88 THR A N 1
ATOM 694 C CA . THR A 1 88 ? -3.986 10.339 13.404 1.00 88.69 88 THR A CA 1
ATOM 695 C C . THR A 1 88 ? -2.959 10.341 12.270 1.00 88.69 88 THR A C 1
ATOM 697 O O . THR A 1 88 ? -1.918 10.975 12.407 1.00 88.69 88 THR A O 1
ATOM 700 N N . THR A 1 89 ? -3.215 9.624 11.173 1.00 91.69 89 THR A N 1
ATOM 701 C CA . THR A 1 89 ? -2.306 9.496 10.021 1.00 91.69 89 THR A CA 1
ATOM 702 C C . THR A 1 89 ? -2.991 9.947 8.735 1.00 91.69 89 THR A C 1
ATOM 704 O O . THR A 1 89 ? -4.215 9.927 8.618 1.00 91.69 89 THR A O 1
ATOM 707 N N . ASP A 1 90 ? -2.208 10.320 7.724 1.00 92.31 90 ASP A N 1
ATOM 708 C CA . ASP A 1 90 ? -2.724 10.624 6.389 1.00 92.31 90 ASP A CA 1
ATOM 709 C C . ASP A 1 90 ? -2.975 9.362 5.537 1.00 92.31 90 ASP A C 1
ATOM 711 O O . ASP A 1 90 ? -3.454 9.466 4.407 1.00 92.31 90 ASP A O 1
ATOM 715 N N . LEU A 1 91 ? -2.748 8.164 6.088 1.00 94.81 91 LEU A N 1
ATOM 716 C CA . LEU A 1 91 ? -2.878 6.868 5.417 1.00 94.81 91 LEU A CA 1
ATOM 717 C C . LEU A 1 91 ? -4.223 6.692 4.683 1.00 94.81 91 LEU A C 1
ATOM 719 O O . LEU A 1 91 ? -4.267 6.198 3.555 1.00 94.81 91 LEU A O 1
ATOM 723 N N . ALA A 1 92 ? -5.327 7.154 5.280 1.00 94.44 92 ALA A N 1
ATOM 724 C CA . ALA A 1 92 ? -6.653 7.114 4.658 1.00 94.44 92 ALA A CA 1
ATOM 725 C C . ALA A 1 92 ? -6.746 7.968 3.374 1.00 94.44 92 ALA A C 1
ATOM 727 O O . ALA A 1 92 ? -7.445 7.598 2.426 1.00 94.44 92 ALA A O 1
ATOM 728 N N . LYS A 1 93 ? -6.021 9.092 3.323 1.00 95.88 93 LYS A N 1
ATOM 729 C CA . LYS A 1 93 ? -5.883 9.963 2.147 1.00 95.88 93 LYS A CA 1
ATOM 730 C C . LYS A 1 93 ? -4.904 9.364 1.135 1.00 95.88 93 LYS A C 1
ATOM 732 O O . LYS A 1 93 ? -5.210 9.384 -0.055 1.00 95.88 93 LYS A O 1
ATOM 737 N N . VAL A 1 94 ? -3.787 8.797 1.595 1.00 97.00 94 VAL A N 1
ATOM 738 C CA . VAL A 1 94 ? -2.766 8.135 0.763 1.00 97.00 94 VAL A CA 1
ATOM 739 C C . VAL A 1 94 ? -3.368 6.960 -0.013 1.00 97.00 94 VAL A C 1
ATOM 741 O O . VAL A 1 94 ? -3.442 7.009 -1.242 1.00 97.00 94 VAL A O 1
ATOM 744 N N . VAL A 1 95 ? -3.911 5.954 0.683 1.00 97.12 95 VAL A N 1
ATOM 745 C CA . VAL A 1 95 ? -4.558 4.788 0.048 1.00 97.12 95 VAL A CA 1
ATOM 746 C C . VAL A 1 95 ? -5.821 5.210 -0.715 1.00 97.12 95 VAL A C 1
ATOM 748 O O . VAL A 1 95 ? -6.106 4.687 -1.792 1.00 97.12 95 VAL A O 1
ATOM 751 N N . GLY A 1 96 ? -6.538 6.233 -0.236 1.00 96.69 96 GLY A N 1
ATOM 752 C CA . GLY A 1 96 ? -7.624 6.871 -0.985 1.00 96.69 96 GLY A CA 1
ATOM 753 C C . GLY A 1 96 ? -7.180 7.408 -2.353 1.00 96.69 96 GLY A C 1
ATOM 754 O O . GLY A 1 96 ? -7.882 7.203 -3.344 1.00 96.69 96 GLY A O 1
ATOM 755 N N . GLY A 1 97 ? -6.002 8.029 -2.442 1.00 97.06 97 GLY A N 1
ATOM 756 C CA . GLY A 1 97 ? -5.404 8.494 -3.696 1.00 97.06 97 GLY A CA 1
ATOM 757 C C . GLY A 1 97 ? -5.112 7.357 -4.676 1.00 97.06 97 GLY A C 1
ATOM 758 O O . GLY A 1 97 ? -5.390 7.488 -5.869 1.00 97.06 97 GLY A O 1
ATOM 759 N N . MET A 1 98 ? -4.657 6.206 -4.174 1.00 96.88 98 MET A N 1
ATOM 760 C CA . MET A 1 98 ? -4.335 5.023 -4.988 1.00 96.88 98 MET A CA 1
ATOM 761 C C . MET A 1 98 ? -5.542 4.422 -5.724 1.00 96.88 98 MET A C 1
ATOM 763 O O . MET A 1 98 ? -5.375 3.725 -6.724 1.00 96.88 98 MET A O 1
ATOM 767 N N . THR A 1 99 ? -6.772 4.773 -5.333 1.00 96.88 99 THR A N 1
ATOM 768 C CA . THR A 1 99 ? -7.990 4.442 -6.102 1.00 96.88 99 THR A CA 1
ATOM 769 C C . THR A 1 99 ? -8.075 5.131 -7.476 1.00 96.88 99 THR A C 1
ATOM 771 O O . THR A 1 99 ? -9.019 4.888 -8.227 1.00 96.88 99 THR A O 1
ATOM 774 N N . LYS A 1 100 ? -7.080 5.953 -7.837 1.00 96.50 100 LYS A N 1
ATOM 775 C CA . LYS A 1 100 ? -6.910 6.572 -9.162 1.00 96.50 100 LYS A CA 1
ATOM 776 C C . LYS A 1 100 ? -5.715 6.019 -9.955 1.00 96.50 100 LYS A C 1
ATOM 778 O O . LYS A 1 100 ? -5.403 6.552 -11.013 1.00 96.50 100 LYS A O 1
ATOM 783 N N . HIS A 1 101 ? -5.037 4.984 -9.453 1.00 96.94 101 HIS A N 1
ATOM 784 C CA . HIS A 1 101 ? -3.853 4.413 -10.097 1.00 96.94 101 HIS A CA 1
ATOM 785 C C . HIS A 1 101 ? -4.178 3.735 -11.444 1.00 96.94 101 HIS A C 1
ATOM 787 O O . HIS A 1 101 ? -5.283 3.215 -11.634 1.00 96.94 101 HIS A O 1
ATOM 793 N N . GLU A 1 102 ? -3.216 3.710 -12.374 1.00 93.69 102 GLU A N 1
ATOM 794 C CA . GLU A 1 102 ? -3.373 3.095 -13.704 1.00 93.69 102 GLU A CA 1
ATOM 795 C C . GLU A 1 102 ? -3.622 1.581 -13.603 1.00 93.69 102 GLU A C 1
ATOM 797 O O . GLU A 1 102 ? -4.595 1.086 -14.172 1.00 93.69 102 GLU A O 1
ATOM 802 N N . SER A 1 103 ? -2.813 0.866 -12.811 1.00 95.50 103 SER A N 1
ATOM 803 C CA . SER A 1 103 ? -2.984 -0.571 -12.537 1.00 95.50 103 SER A CA 1
ATOM 804 C C . SER A 1 103 ? -4.311 -0.873 -11.824 1.00 95.50 103 SER A C 1
ATOM 806 O O . SER A 1 103 ? -4.580 -0.360 -10.733 1.00 95.50 103 SER A O 1
ATOM 808 N N . GLU A 1 104 ? -5.130 -1.741 -12.431 1.00 96.69 104 GLU A N 1
ATOM 809 C CA . GLU A 1 104 ? -6.437 -2.168 -11.909 1.00 96.69 104 GLU A CA 1
ATOM 810 C C . GLU A 1 104 ? -6.309 -2.887 -10.560 1.00 96.69 104 GLU A C 1
ATOM 812 O O . GLU A 1 104 ? -7.054 -2.559 -9.637 1.00 96.69 104 GLU A O 1
ATOM 817 N N . ARG A 1 105 ? -5.305 -3.762 -10.398 1.00 96.38 105 ARG A N 1
ATOM 818 C CA . ARG A 1 105 ? -5.061 -4.515 -9.154 1.00 96.38 105 ARG A CA 1
ATOM 819 C C . ARG A 1 105 ? -4.813 -3.590 -7.964 1.00 96.38 105 ARG A C 1
ATOM 821 O O . ARG A 1 105 ? -5.459 -3.740 -6.928 1.00 96.38 105 ARG A O 1
ATOM 828 N N . ILE A 1 106 ? -3.949 -2.584 -8.136 1.00 97.56 106 ILE A N 1
ATOM 829 C CA . ILE A 1 106 ? -3.698 -1.543 -7.123 1.00 97.56 106 ILE A CA 1
ATOM 830 C C . ILE A 1 106 ? -4.992 -0.791 -6.806 1.00 97.56 106 ILE A C 1
ATOM 832 O O . ILE A 1 106 ? -5.376 -0.665 -5.642 1.00 97.56 106 ILE A O 1
ATOM 836 N N . ARG A 1 107 ? -5.693 -0.325 -7.847 1.00 97.94 107 ARG A N 1
ATOM 837 C CA . ARG A 1 107 ? -6.925 0.461 -7.715 1.00 97.94 107 ARG A CA 1
ATOM 838 C C . ARG A 1 107 ? -8.003 -0.292 -6.935 1.00 97.94 107 ARG A C 1
ATOM 840 O O . ARG A 1 107 ? -8.663 0.279 -6.062 1.00 97.94 107 ARG A O 1
ATOM 847 N N . ARG A 1 108 ? -8.163 -1.580 -7.244 1.00 97.94 108 ARG A N 1
ATOM 848 C CA . ARG A 1 108 ? -9.114 -2.493 -6.618 1.00 97.94 108 ARG A CA 1
ATOM 849 C C . ARG A 1 108 ? -8.771 -2.741 -5.155 1.00 97.94 108 ARG A C 1
ATOM 851 O O . ARG A 1 108 ? -9.644 -2.538 -4.313 1.00 97.94 108 ARG A O 1
ATOM 858 N N . LEU A 1 109 ? -7.526 -3.113 -4.846 1.00 97.25 109 LEU A N 1
ATOM 859 C CA . LEU A 1 109 ? -7.074 -3.373 -3.474 1.00 97.25 109 LEU A CA 1
ATOM 860 C C . LEU A 1 109 ? -7.195 -2.130 -2.589 1.00 97.25 109 LEU A C 1
ATOM 862 O O . LEU A 1 109 ? -7.800 -2.200 -1.521 1.00 97.25 109 LEU A O 1
ATOM 866 N N . ALA A 1 110 ? -6.729 -0.973 -3.066 1.00 97.81 110 ALA A N 1
ATOM 867 C CA . ALA A 1 110 ? -6.902 0.302 -2.374 1.00 97.81 110 ALA A CA 1
ATOM 868 C C . ALA A 1 110 ? -8.389 0.610 -2.110 1.00 97.81 110 ALA A C 1
ATOM 870 O O . ALA A 1 110 ? -8.771 1.005 -1.007 1.00 97.81 110 ALA A O 1
ATOM 871 N N . GLY A 1 111 ? -9.257 0.359 -3.096 1.00 97.56 111 GLY A N 1
ATOM 872 C CA . GLY A 1 111 ? -10.704 0.500 -2.948 1.00 97.56 111 GLY A CA 1
ATOM 873 C C . GLY A 1 111 ? -11.317 -0.471 -1.930 1.00 97.56 111 GLY A C 1
ATOM 874 O O . GLY A 1 111 ? -12.199 -0.071 -1.170 1.00 97.56 111 GLY A O 1
ATOM 875 N N . GLU A 1 112 ? -10.869 -1.728 -1.894 1.00 96.25 112 GLU A N 1
ATOM 876 C CA . GLU A 1 112 ? -11.299 -2.741 -0.918 1.00 96.25 112 GLU A CA 1
ATOM 877 C C . GLU A 1 112 ? -10.906 -2.340 0.513 1.00 96.25 112 GLU A C 1
ATOM 879 O O . GLU A 1 112 ? -11.771 -2.315 1.390 1.00 96.25 112 GLU A O 1
ATOM 884 N N . ILE A 1 113 ? -9.655 -1.918 0.725 1.00 96.12 113 ILE A N 1
ATOM 885 C CA . ILE A 1 113 ? -9.135 -1.432 2.015 1.00 96.12 113 ILE A CA 1
ATOM 886 C C . ILE A 1 113 ? -9.937 -0.220 2.505 1.00 96.12 113 ILE A C 1
ATOM 888 O O . ILE A 1 113 ? -10.481 -0.230 3.609 1.00 96.12 113 ILE A O 1
ATOM 892 N N . VAL A 1 114 ? -10.105 0.800 1.658 1.00 96.44 114 VAL A N 1
ATOM 893 C CA . VAL A 1 114 ? -10.829 2.033 2.008 1.00 96.44 114 VAL A CA 1
ATOM 894 C C . VAL A 1 114 ? -12.315 1.771 2.302 1.00 96.44 114 VAL A C 1
ATOM 896 O O . VAL A 1 114 ? -12.897 2.425 3.173 1.00 96.44 114 VAL A O 1
ATOM 899 N N . ARG A 1 115 ? -12.952 0.800 1.627 1.00 95.88 115 ARG A N 1
ATOM 900 C CA . ARG A 1 115 ? -14.311 0.346 1.981 1.00 95.88 115 ARG A CA 1
ATOM 901 C C . ARG A 1 115 ? -14.331 -0.377 3.329 1.00 95.88 115 ARG A C 1
ATOM 903 O O . ARG A 1 115 ? -15.213 -0.087 4.138 1.00 95.88 115 ARG A O 1
ATOM 910 N N . GLY A 1 116 ? -13.360 -1.253 3.592 1.00 94.62 116 GLY A N 1
ATOM 911 C CA . GLY A 1 116 ? -13.199 -1.951 4.871 1.00 94.62 116 GLY A CA 1
ATOM 912 C C . GLY A 1 116 ? -13.041 -0.988 6.050 1.00 94.62 116 GLY A C 1
ATOM 913 O O . GLY A 1 116 ? -13.767 -1.100 7.038 1.00 94.62 116 GLY A O 1
ATOM 914 N N . TRP A 1 117 ? -12.186 0.026 5.908 1.00 95.62 117 TRP A N 1
ATOM 915 C CA . TRP A 1 117 ? -12.002 1.089 6.898 1.00 95.62 117 TRP A CA 1
ATOM 916 C C . TRP A 1 117 ? -13.268 1.918 7.126 1.00 95.62 117 TRP A C 1
ATOM 918 O O . TRP A 1 117 ? -13.660 2.125 8.272 1.00 95.62 117 TRP A O 1
ATOM 928 N N . ARG A 1 118 ? -13.980 2.330 6.064 1.00 94.25 118 ARG A N 1
ATOM 929 C CA . ARG A 1 118 ? -15.281 3.010 6.223 1.00 94.25 118 ARG A CA 1
ATOM 930 C C . ARG A 1 118 ? -16.309 2.139 6.947 1.00 94.25 118 ARG A C 1
ATOM 932 O O . ARG A 1 118 ? -17.087 2.664 7.739 1.00 94.25 118 ARG A O 1
ATOM 939 N N . ALA A 1 119 ? -16.326 0.830 6.696 1.00 93.25 119 ALA A N 1
ATOM 940 C CA . ALA A 1 119 ? -17.196 -0.096 7.416 1.00 93.25 119 ALA A CA 1
ATOM 941 C C . ALA A 1 119 ? -16.782 -0.261 8.891 1.00 93.25 119 ALA A C 1
ATOM 943 O O . ALA A 1 119 ? -17.657 -0.390 9.742 1.00 93.25 119 ALA A O 1
ATOM 944 N N . ALA A 1 120 ? -15.481 -0.216 9.203 1.00 91.69 120 ALA A N 1
ATOM 945 C CA . ALA A 1 120 ? -14.977 -0.237 10.576 1.00 91.69 120 ALA A CA 1
ATOM 946 C C . ALA A 1 120 ? -15.391 1.017 11.355 1.00 91.69 120 ALA A C 1
ATOM 948 O O . ALA A 1 120 ? -16.073 0.894 12.364 1.00 91.69 120 ALA A O 1
ATOM 949 N N . VAL A 1 121 ? -15.119 2.212 10.820 1.00 92.50 121 VAL A N 1
ATOM 950 C CA . VAL A 1 121 ? -15.535 3.491 11.430 1.00 92.50 121 VAL A CA 1
ATOM 951 C C . VAL A 1 121 ? -17.051 3.533 11.682 1.00 92.50 121 VAL A C 1
ATOM 953 O O . VAL A 1 121 ? -17.489 3.970 12.742 1.00 92.50 121 VAL A O 1
ATOM 956 N N . LYS A 1 122 ? -17.869 3.037 10.740 1.00 94.31 122 LYS A N 1
ATOM 957 C CA . LYS A 1 122 ? -19.330 2.943 10.921 1.00 94.31 122 LYS A CA 1
ATOM 958 C C . LYS A 1 122 ? -19.735 1.988 12.053 1.00 94.31 122 LYS A C 1
ATOM 960 O O . LYS A 1 122 ? -20.648 2.315 12.805 1.00 94.31 122 LYS A O 1
ATOM 965 N N . ARG A 1 123 ? -19.085 0.825 12.177 1.00 93.19 123 ARG A N 1
ATOM 966 C CA . ARG A 1 123 ? -19.344 -0.145 13.261 1.00 93.19 123 ARG A CA 1
ATOM 967 C C . ARG A 1 123 ? -18.961 0.414 14.631 1.00 93.19 123 ARG A C 1
ATOM 969 O O . ARG A 1 123 ? -19.733 0.267 15.579 1.00 93.19 123 ARG A O 1
ATOM 976 N N . ASP A 1 124 ? -17.823 1.095 14.712 1.00 92.38 124 ASP A N 1
ATOM 977 C CA . ASP A 1 124 ? -17.351 1.721 15.946 1.00 92.38 124 ASP A CA 1
ATOM 978 C C . ASP A 1 124 ? -18.307 2.840 16.382 1.00 92.38 124 ASP A C 1
ATOM 980 O O . ASP A 1 124 ? -18.717 2.869 17.539 1.00 92.38 124 ASP A O 1
ATOM 984 N N . LEU A 1 125 ? -18.773 3.686 15.452 1.00 93.94 125 LEU A N 1
ATOM 985 C CA . LEU A 1 125 ? -19.747 4.746 15.741 1.00 93.94 125 LEU A CA 1
ATOM 986 C C . LEU A 1 125 ? -21.077 4.200 16.296 1.00 93.94 125 LEU A C 1
ATOM 988 O O . LEU A 1 125 ? -21.612 4.754 17.255 1.00 93.94 125 LEU A O 1
ATOM 992 N N . VAL A 1 126 ? -21.595 3.097 15.742 1.00 96.06 126 VAL A N 1
ATOM 993 C CA . VAL A 1 126 ? -22.804 2.432 16.269 1.00 96.06 126 VAL A CA 1
ATOM 994 C C . VAL A 1 126 ? -22.549 1.857 17.666 1.00 96.06 126 VAL A C 1
ATOM 996 O O . VAL A 1 126 ? -23.364 2.048 18.567 1.00 96.06 126 VAL A O 1
ATOM 999 N N . THR A 1 127 ? -21.400 1.211 17.879 1.00 94.69 127 THR A N 1
ATOM 1000 C CA . THR A 1 127 ? -21.002 0.682 19.196 1.00 94.69 127 THR A CA 1
ATOM 1001 C C . THR A 1 127 ? -20.881 1.795 20.242 1.00 94.69 127 THR A C 1
ATOM 1003 O O . THR A 1 127 ? -21.356 1.633 21.366 1.00 94.69 127 THR A O 1
ATOM 1006 N N . MET A 1 128 ? -20.308 2.944 19.871 1.00 93.19 128 MET A N 1
ATOM 1007 C CA . MET A 1 128 ? -20.212 4.127 20.732 1.00 93.19 128 MET A CA 1
ATOM 1008 C C . MET A 1 128 ? -21.589 4.716 21.058 1.00 93.19 128 MET A C 1
ATOM 1010 O O . MET A 1 128 ? -21.826 5.065 22.211 1.00 93.19 128 MET A O 1
ATOM 1014 N N . GLY A 1 129 ? -22.513 4.768 20.092 1.00 95.25 129 GLY A N 1
ATOM 1015 C CA . GLY A 1 129 ? -23.899 5.186 20.333 1.00 95.25 129 GLY A CA 1
ATOM 1016 C C . GLY A 1 129 ? -24.619 4.284 21.341 1.00 95.25 129 GLY A C 1
ATOM 1017 O O . GLY A 1 129 ? -25.220 4.778 22.289 1.00 95.25 129 GLY A O 1
ATOM 1018 N N . ILE A 1 130 ? -24.478 2.959 21.205 1.00 95.25 130 ILE A N 1
ATOM 1019 C CA . ILE A 1 130 ? -25.032 1.982 22.161 1.00 95.25 130 ILE A CA 1
ATOM 1020 C C . ILE A 1 130 ? -24.397 2.135 23.553 1.00 95.25 130 ILE A C 1
ATOM 1022 O O . ILE A 1 130 ? -25.080 1.969 24.561 1.00 95.25 130 ILE A O 1
ATOM 1026 N N . ALA A 1 131 ? -23.097 2.430 23.634 1.00 93.69 131 ALA A N 1
ATOM 1027 C CA . ALA A 1 131 ? -22.429 2.672 24.911 1.00 93.69 131 ALA A CA 1
ATOM 1028 C C . ALA A 1 131 ? -22.921 3.965 25.581 1.00 93.69 131 ALA A C 1
ATOM 1030 O O . ALA A 1 131 ? -23.166 3.962 26.783 1.00 93.69 131 ALA A O 1
ATOM 1031 N N . LEU A 1 132 ? -23.118 5.040 24.811 1.00 94.81 132 LEU A N 1
ATOM 1032 C CA . LEU A 1 132 ? -23.636 6.311 25.318 1.00 94.81 132 LEU A CA 1
ATOM 1033 C C . LEU A 1 132 ? -25.088 6.185 25.806 1.00 94.81 132 LEU A C 1
ATOM 1035 O O . LEU A 1 132 ? -25.407 6.687 26.878 1.00 94.81 132 LEU A O 1
ATOM 1039 N N . GLU A 1 133 ? -25.928 5.439 25.085 1.00 95.12 133 GLU A N 1
ATOM 1040 C CA . GLU A 1 133 ? -27.314 5.157 25.487 1.00 95.12 133 GLU A CA 1
ATOM 1041 C C . GLU A 1 133 ? -27.400 4.293 26.759 1.00 95.12 133 GLU A C 1
ATOM 1043 O O . GLU A 1 133 ? -28.292 4.450 27.585 1.00 95.12 133 GLU A O 1
ATOM 1048 N N . LYS A 1 134 ? -26.432 3.400 26.990 1.00 94.19 134 LYS A N 1
ATOM 1049 C CA . LYS A 1 134 ? -26.346 2.675 28.270 1.00 94.19 134 LYS A CA 1
ATOM 1050 C C . LYS A 1 134 ? -25.953 3.583 29.434 1.00 94.19 134 LYS A C 1
ATOM 1052 O O . LYS A 1 134 ? -26.353 3.305 30.559 1.00 94.19 134 LYS A O 1
ATOM 1057 N N . LEU A 1 135 ? -25.181 4.640 29.173 1.00 91.50 135 LEU A N 1
ATOM 1058 C CA . LEU A 1 135 ? -24.775 5.613 30.189 1.00 91.50 135 LEU A CA 1
ATOM 1059 C C . LEU A 1 135 ? -25.896 6.612 30.515 1.00 91.50 135 LEU A C 1
ATOM 1061 O O . LEU A 1 135 ? -26.045 6.964 31.683 1.00 91.50 135 LEU A O 1
ATOM 1065 N N . SER A 1 136 ? -26.724 7.010 29.541 1.00 85.88 136 SER A N 1
ATOM 1066 C CA . SER A 1 136 ? -27.933 7.817 29.797 1.00 85.88 136 SER A CA 1
ATOM 1067 C C . SER A 1 136 ? -29.006 7.043 30.573 1.00 85.88 136 SER A C 1
ATOM 1069 O O . SER A 1 136 ? -29.757 7.641 31.338 1.00 85.88 136 SER A O 1
ATOM 1071 N N . GLN A 1 137 ? -29.054 5.716 30.425 1.00 82.75 137 GLN A N 1
ATOM 1072 C CA . GLN A 1 137 ? -29.976 4.837 31.153 1.00 82.75 137 GLN A CA 1
ATOM 1073 C C . GLN A 1 137 ? -29.494 4.426 32.557 1.00 82.75 137 GLN A C 1
ATOM 1075 O O . GLN A 1 137 ? -30.239 3.757 33.275 1.00 82.75 137 GLN A O 1
ATOM 1080 N N . THR A 1 138 ? -28.283 4.805 32.987 1.00 57.44 138 THR A N 1
ATOM 1081 C CA . THR A 1 138 ? -27.840 4.576 34.375 1.00 57.44 138 THR A CA 1
ATOM 1082 C C . THR A 1 138 ? -28.581 5.533 35.315 1.00 57.44 138 THR A C 1
ATOM 1084 O O . THR A 1 138 ? -28.349 6.737 35.226 1.00 57.44 138 THR A O 1
ATOM 1087 N N . PRO A 1 139 ? -29.448 5.059 36.233 1.00 60.62 139 PRO A N 1
ATOM 1088 C CA . PRO A 1 139 ? -30.162 5.959 37.126 1.00 60.62 139 PRO A CA 1
ATOM 1089 C C . PRO A 1 139 ? -29.188 6.581 38.131 1.00 60.62 139 PRO A C 1
ATOM 1091 O O . PRO A 1 139 ? -28.550 5.874 38.916 1.00 60.62 139 PRO A O 1
ATOM 1094 N N . GLU A 1 140 ? -29.113 7.911 38.130 1.00 53.34 140 GLU A N 1
ATOM 1095 C CA . GLU A 1 140 ? -28.371 8.713 39.101 1.00 53.34 140 GLU A CA 1
ATOM 1096 C C . GLU A 1 140 ? -29.040 8.623 40.483 1.00 53.34 140 GLU A C 1
ATOM 1098 O O . GLU A 1 140 ? -29.771 9.501 40.934 1.00 53.34 140 GLU A O 1
ATOM 1103 N N . ARG A 1 141 ? -28.817 7.506 41.182 1.00 51.41 141 ARG A N 1
ATOM 1104 C CA . ARG A 1 141 ? -29.262 7.344 42.566 1.00 51.41 141 ARG A CA 1
ATOM 1105 C C . ARG A 1 141 ? -28.202 7.894 43.517 1.00 51.41 141 ARG A C 1
ATOM 1107 O O . ARG A 1 141 ? -27.383 7.121 44.002 1.00 51.41 141 ARG A O 1
ATOM 1114 N N . ILE A 1 142 ? -28.276 9.198 43.788 1.00 55.44 142 ILE A N 1
ATOM 1115 C CA . ILE A 1 142 ? -28.346 9.824 45.128 1.00 55.44 142 ILE A CA 1
ATOM 1116 C C . ILE A 1 142 ? -28.716 11.308 44.921 1.00 55.44 142 ILE A C 1
ATOM 1118 O O . ILE A 1 142 ? -27.866 12.183 44.797 1.00 55.44 142 ILE A O 1
ATOM 1122 N N . GLU A 1 143 ? -30.015 11.594 44.942 1.00 48.88 143 GLU A N 1
ATOM 1123 C CA . GLU A 1 143 ? -30.511 12.753 45.694 1.00 48.88 143 GLU A CA 1
ATOM 1124 C C . GLU A 1 143 ? -30.612 12.308 47.178 1.00 48.88 143 GLU A C 1
ATOM 1126 O O . GLU A 1 143 ? -30.729 11.110 47.446 1.00 48.88 143 GLU A O 1
ATOM 1131 N N . THR A 1 144 ? -30.559 13.139 48.220 1.00 36.94 144 THR A N 1
ATOM 1132 C CA . THR A 1 144 ? -30.560 14.604 48.362 1.00 36.94 144 THR A CA 1
ATOM 1133 C C . THR A 1 144 ? -29.547 15.020 49.444 1.00 36.94 144 THR A C 1
ATOM 1135 O O . THR A 1 144 ? -29.244 14.225 50.333 1.00 36.94 144 THR A O 1
ATOM 1138 N N . ASN A 1 145 ? -29.085 16.280 49.426 1.00 36.62 145 ASN A N 1
ATOM 1139 C CA . ASN A 1 145 ? -29.101 17.220 50.573 1.00 36.62 145 ASN A CA 1
ATOM 1140 C C . ASN A 1 145 ? -28.136 18.400 50.346 1.00 36.62 145 ASN A C 1
ATOM 1142 O O . ASN A 1 145 ? -27.025 18.441 50.869 1.00 36.62 145 ASN A O 1
ATOM 1146 N N . LEU A 1 146 ? -28.616 19.407 49.616 1.00 47.09 146 LEU A N 1
ATOM 1147 C CA . LEU A 1 146 ? -28.256 20.807 49.853 1.00 47.09 146 LEU A CA 1
ATOM 1148 C C . LEU A 1 146 ? -29.456 21.445 50.575 1.00 47.09 146 LEU A C 1
ATOM 1150 O O . LEU A 1 146 ? -30.596 21.102 50.256 1.00 47.09 146 LEU A O 1
ATOM 1154 N N . PRO A 1 147 ? -29.221 22.334 51.553 1.00 38.97 147 PRO A N 1
ATOM 1155 C CA . PRO A 1 147 ? -29.112 23.736 51.165 1.00 38.97 147 PRO A CA 1
ATOM 1156 C C . PRO A 1 147 ? -27.991 24.525 51.864 1.00 38.97 147 PRO A C 1
ATOM 1158 O O . PRO A 1 147 ? -27.710 24.358 53.045 1.00 38.97 147 PRO A O 1
ATOM 1161 N N . VAL A 1 148 ? -27.407 25.431 51.075 1.00 43.44 148 VAL A N 1
ATOM 1162 C CA . VAL A 1 148 ? -27.009 26.813 51.407 1.00 43.44 148 VAL A CA 1
ATOM 1163 C C . VAL A 1 148 ? -26.747 27.146 52.886 1.00 43.44 148 VAL A C 1
ATOM 1165 O O . VAL A 1 148 ? -27.673 27.261 53.683 1.00 43.44 148 VAL A O 1
ATOM 1168 N N . SER A 1 149 ? -25.503 27.537 53.182 1.00 35.94 149 SER A N 1
ATOM 1169 C CA . SER A 1 149 ? -25.224 28.552 54.205 1.00 35.94 149 SER A CA 1
ATOM 1170 C C . SER A 1 149 ? -24.298 29.615 53.628 1.00 35.94 149 SER A C 1
ATOM 1172 O O . SER A 1 149 ? -23.156 29.329 53.271 1.00 35.94 149 SER A O 1
ATOM 1174 N N . SER A 1 150 ? -24.804 30.842 53.554 1.00 38.38 150 SER A N 1
ATOM 1175 C CA . SER A 1 150 ? -24.008 32.054 53.375 1.00 38.38 150 SER A CA 1
ATOM 1176 C C . SER 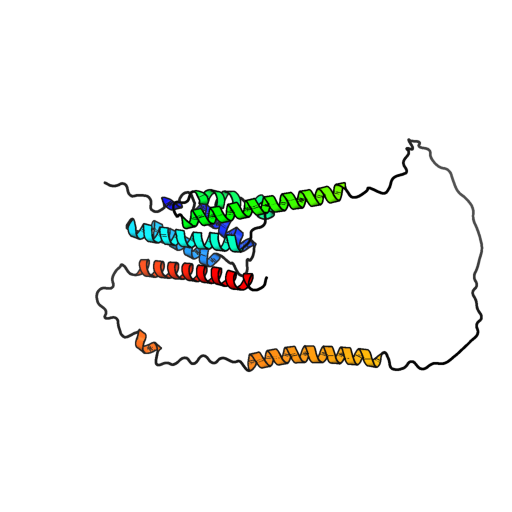A 1 150 ? -23.205 32.392 54.640 1.00 38.38 150 SER A C 1
ATOM 1178 O O . SER A 1 150 ? -23.423 31.809 55.702 1.00 38.38 150 SER A O 1
ATOM 1180 N N . ASP A 1 151 ? -22.291 33.347 54.480 1.00 35.00 151 ASP A N 1
ATOM 1181 C CA . ASP A 1 151 ? -21.372 33.954 55.450 1.00 35.00 151 ASP A CA 1
ATOM 1182 C C . ASP A 1 151 ? -21.802 34.019 56.930 1.00 35.00 151 ASP A C 1
ATOM 1184 O O . ASP A 1 151 ? -22.936 34.371 57.246 1.00 35.00 151 ASP A O 1
ATOM 1188 N N . LEU A 1 152 ? -20.826 33.871 57.843 1.00 40.34 152 LEU A N 1
ATOM 1189 C CA . LEU A 1 152 ? -20.305 35.016 58.615 1.00 40.34 152 LEU A CA 1
ATOM 1190 C C . LEU A 1 152 ? -19.022 34.693 59.417 1.00 40.34 152 LEU A C 1
ATOM 1192 O O . LEU A 1 152 ? -18.775 33.580 59.875 1.00 40.34 152 LEU A O 1
ATOM 1196 N N . ASN A 1 153 ? -18.199 35.726 59.596 1.00 33.34 153 ASN A N 1
ATOM 1197 C CA . ASN A 1 153 ? -16.891 35.739 60.263 1.00 33.34 153 ASN A CA 1
ATOM 1198 C C . ASN A 1 153 ? -17.003 36.225 61.726 1.00 33.34 153 ASN A C 1
ATOM 1200 O O . ASN A 1 153 ? -17.509 37.327 61.912 1.00 33.34 153 ASN A O 1
ATOM 1204 N N . ALA A 1 154 ? -16.461 35.500 62.730 1.00 32.06 154 ALA A N 1
ATOM 1205 C CA . ALA A 1 154 ? -16.013 36.092 64.017 1.00 32.06 154 ALA A CA 1
ATOM 1206 C C . ALA A 1 154 ? -15.223 35.155 64.982 1.00 32.06 154 ALA A C 1
ATOM 1208 O O . ALA A 1 154 ? -15.772 34.405 65.782 1.00 32.06 154 ALA A O 1
ATOM 1209 N N . LYS A 1 155 ? -13.895 35.306 64.986 1.00 29.06 155 LYS A N 1
ATOM 1210 C CA . LYS A 1 155 ? -12.995 35.511 66.154 1.00 29.06 155 LYS A CA 1
ATOM 1211 C C . LYS A 1 155 ? -13.371 35.013 67.589 1.00 29.06 155 LYS A C 1
ATOM 1213 O O . LYS A 1 155 ? -13.981 35.734 68.366 1.00 29.06 155 LYS A O 1
ATOM 1218 N N . ALA A 1 156 ? -12.741 33.900 67.994 1.00 30.39 156 ALA A N 1
ATOM 1219 C CA . ALA A 1 156 ? -12.012 33.634 69.264 1.00 30.39 156 ALA A CA 1
ATOM 1220 C C . ALA A 1 156 ? -12.567 33.999 70.678 1.00 30.39 156 ALA A C 1
ATOM 1222 O O . ALA A 1 156 ? -12.704 35.178 70.996 1.00 30.39 156 ALA A O 1
ATOM 1223 N N . LYS A 1 157 ? -12.543 33.017 71.620 1.00 34.75 157 LYS A N 1
ATOM 1224 C CA . LYS A 1 157 ? -11.846 33.107 72.948 1.00 34.75 157 LYS A CA 1
ATOM 1225 C C . LYS A 1 157 ? -11.841 31.811 73.822 1.00 34.75 157 LYS A C 1
ATOM 1227 O O . LYS A 1 157 ? -12.874 31.356 74.279 1.00 34.75 157 LYS A O 1
ATOM 1232 N N . ARG A 1 158 ? -10.622 31.334 74.137 1.00 27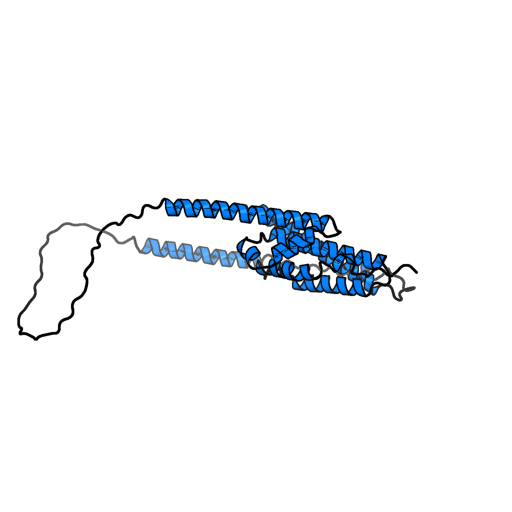.94 158 ARG A N 1
ATOM 1233 C CA . ARG A 1 158 ? -10.066 30.821 75.430 1.00 27.94 158 ARG A CA 1
ATOM 1234 C C . ARG A 1 158 ? -10.804 29.794 76.352 1.00 27.94 158 ARG A C 1
ATOM 1236 O O . ARG A 1 158 ? -11.528 30.210 77.242 1.00 27.94 158 ARG A O 1
ATOM 1243 N N . ALA A 1 159 ? -10.332 28.532 76.304 1.00 30.72 159 ALA A N 1
ATOM 1244 C CA . ALA A 1 159 ? -9.534 27.803 77.344 1.00 30.72 159 ALA A CA 1
ATOM 1245 C C . ALA A 1 159 ? -10.158 27.407 78.745 1.00 30.72 159 ALA A C 1
ATOM 1247 O O . ALA A 1 159 ? -11.312 27.735 78.986 1.00 30.72 159 ALA A O 1
ATOM 1248 N N . PRO A 1 160 ? -9.495 26.596 79.629 1.00 50.47 160 PRO A N 1
ATOM 1249 C CA . PRO A 1 160 ? -10.039 25.305 80.126 1.00 50.47 160 PRO A CA 1
ATOM 1250 C C . PRO A 1 160 ? -10.092 25.173 81.685 1.00 50.47 160 PRO A C 1
ATOM 1252 O O . PRO A 1 160 ? -9.848 26.173 82.362 1.00 50.47 160 PRO A O 1
ATOM 1255 N N . PRO A 1 161 ? -10.388 23.990 82.299 1.00 38.62 161 PRO A N 1
ATOM 1256 C CA . PRO A 1 161 ? -9.319 23.017 82.645 1.00 38.62 161 PRO A CA 1
ATOM 1257 C C . PRO A 1 161 ? -9.722 21.508 82.701 1.00 38.62 161 PRO A C 1
ATOM 1259 O O . PRO A 1 161 ? -10.886 21.134 82.616 1.00 38.62 161 PRO A O 1
ATOM 1262 N N . ALA A 1 162 ? -8.721 20.630 82.876 1.00 29.97 162 ALA A N 1
ATOM 1263 C CA . ALA A 1 162 ? -8.825 19.178 83.172 1.00 29.97 162 ALA A CA 1
ATOM 1264 C C . ALA A 1 162 ? -8.769 18.929 84.723 1.00 29.97 162 ALA A C 1
ATOM 1266 O O . ALA A 1 162 ? -8.850 19.939 85.426 1.00 29.97 162 ALA A O 1
ATOM 1267 N N . PRO A 1 163 ? -8.544 17.718 85.335 1.00 39.22 163 PRO A N 1
ATOM 1268 C CA . PRO A 1 163 ? -8.212 16.373 84.788 1.00 39.22 163 PRO A CA 1
ATOM 1269 C C . PRO A 1 163 ? -8.724 15.109 85.584 1.00 39.22 163 PRO A C 1
ATOM 1271 O O . PRO A 1 163 ? -9.419 15.242 86.583 1.00 39.22 163 PRO A O 1
ATOM 1274 N N . LYS A 1 164 ? -8.197 13.900 85.238 1.00 29.81 164 LYS A N 1
ATOM 1275 C CA . LYS A 1 164 ? -8.120 12.618 86.034 1.00 29.81 164 LYS A CA 1
ATOM 1276 C C . LYS A 1 164 ? -9.427 11.766 86.099 1.00 29.81 164 LYS A C 1
ATOM 1278 O O . LYS A 1 164 ? -10.495 12.342 86.173 1.00 29.81 164 LYS A O 1
ATOM 1283 N N . LYS A 1 165 ? -9.455 10.409 86.112 1.00 27.69 165 LYS A N 1
ATOM 1284 C CA . LYS A 1 165 ? -8.451 9.303 86.251 1.00 27.69 165 LYS A CA 1
ATOM 1285 C C . LYS A 1 165 ? -9.079 7.916 85.871 1.00 27.69 165 LYS A C 1
ATOM 1287 O O . LYS A 1 165 ? -10.172 7.669 86.351 1.00 27.69 165 LYS A O 1
ATOM 1292 N N . LYS A 1 166 ? -8.297 6.994 85.253 1.00 24.62 166 LYS A N 1
ATOM 1293 C CA . LYS A 1 166 ? -8.212 5.504 85.489 1.00 24.62 166 LYS A CA 1
ATOM 1294 C C . LYS A 1 166 ? -9.455 4.576 85.268 1.00 24.62 166 LYS A C 1
ATOM 1296 O O . LYS A 1 166 ? -10.566 5.057 85.366 1.00 24.62 166 LYS A O 1
ATOM 1301 N N . THR A 1 167 ? -9.405 3.234 85.077 1.00 23.62 167 THR A N 1
ATOM 1302 C CA . THR A 1 167 ? -8.401 2.212 84.624 1.00 23.62 167 THR A CA 1
ATOM 1303 C C . THR A 1 167 ? -9.057 0.793 84.587 1.00 23.62 167 THR A C 1
ATOM 1305 O O . THR A 1 167 ? -9.618 0.402 85.598 1.00 23.62 167 THR A O 1
ATOM 1308 N N . THR A 1 168 ? -8.914 0.035 83.477 1.00 26.03 168 THR A N 1
ATOM 1309 C CA . THR A 1 168 ? -8.784 -1.459 83.308 1.00 26.03 168 THR A CA 1
ATOM 1310 C C . THR A 1 168 ? -9.709 -2.497 84.006 1.00 26.03 168 THR A C 1
ATOM 1312 O O . THR A 1 168 ? -9.780 -2.495 85.226 1.00 26.03 168 THR A O 1
ATOM 1315 N N . ALA A 1 169 ? -10.216 -3.515 83.258 1.00 23.44 169 ALA A N 1
ATOM 1316 C CA . ALA A 1 169 ? -10.065 -4.983 83.531 1.00 23.44 169 ALA A CA 1
ATOM 1317 C C . ALA A 1 169 ? -10.837 -5.939 82.560 1.00 23.44 169 ALA A C 1
ATOM 1319 O O . ALA A 1 169 ? -11.861 -5.568 81.996 1.00 23.44 169 ALA A O 1
ATOM 1320 N N . LEU A 1 170 ? -10.341 -7.184 82.409 1.00 29.34 170 LEU A N 1
ATOM 1321 C CA . LEU A 1 170 ? -10.894 -8.377 81.702 1.00 29.34 170 LEU A CA 1
ATOM 1322 C C . LEU A 1 170 ? -10.880 -9.599 82.693 1.00 29.34 170 LEU A C 1
ATOM 1324 O O . LEU A 1 170 ? -10.491 -9.388 83.841 1.00 29.34 170 LEU A O 1
ATOM 1328 N N . PRO A 1 171 ? -11.074 -10.882 82.286 1.00 49.72 171 PRO A N 1
ATOM 1329 C CA . PRO A 1 171 ? -12.308 -11.676 82.074 1.00 49.72 171 PRO A CA 1
ATOM 1330 C C . PRO A 1 171 ? -12.367 -12.878 83.091 1.00 49.72 171 PRO A C 1
ATOM 1332 O O . PRO A 1 171 ? -12.120 -12.613 84.263 1.00 49.72 171 PRO A O 1
ATOM 1335 N N . PRO A 1 172 ? -12.481 -14.199 82.754 1.00 50.47 172 PRO A N 1
ATOM 1336 C CA . PRO A 1 172 ? -13.443 -15.027 81.967 1.00 50.47 172 PRO A CA 1
ATOM 1337 C C . PRO A 1 172 ? -14.070 -16.215 82.787 1.00 50.47 172 PRO A C 1
ATOM 1339 O O . PRO A 1 172 ? -13.662 -16.418 83.924 1.00 50.47 172 PRO A O 1
ATOM 1342 N N . LYS A 1 173 ? -14.925 -17.098 82.200 1.00 27.39 173 LYS A N 1
ATOM 1343 C CA . LYS A 1 173 ? -15.023 -18.573 82.506 1.00 27.39 173 LYS A CA 1
ATOM 1344 C C . LYS A 1 173 ? -15.683 -19.417 81.375 1.00 27.39 173 LYS A C 1
ATOM 1346 O O . LYS A 1 173 ? -16.517 -18.905 80.639 1.00 27.39 173 LYS A O 1
ATOM 1351 N N . LEU A 1 174 ? -15.312 -20.709 81.287 1.00 32.81 174 LEU A N 1
ATOM 1352 C CA . LEU A 1 174 ? -15.839 -21.807 80.424 1.00 32.81 174 LEU A CA 1
ATOM 1353 C C . LEU A 1 174 ? -16.416 -22.954 81.301 1.00 32.81 174 LEU A C 1
ATOM 1355 O O . LEU A 1 174 ? -16.135 -22.943 82.505 1.00 32.81 174 LEU A O 1
ATOM 1359 N N . PRO A 1 175 ? -17.217 -23.912 80.766 1.00 41.69 175 PRO A N 1
ATOM 1360 C CA . PRO A 1 175 ? -16.727 -25.245 80.292 1.00 41.69 175 PRO A CA 1
ATOM 1361 C C . PRO A 1 175 ? -17.587 -25.850 79.130 1.00 41.69 175 PRO A C 1
ATOM 1363 O O . PRO A 1 175 ? -18.546 -25.215 78.713 1.00 41.69 175 PRO A O 1
ATOM 1366 N N . ALA A 1 176 ? -17.427 -27.074 78.587 1.00 28.69 176 ALA A N 1
ATOM 1367 C CA . ALA A 1 176 ? -16.286 -27.953 78.238 1.00 28.69 176 ALA A CA 1
ATOM 1368 C C . ALA A 1 176 ? -16.803 -29.118 77.330 1.00 28.69 176 ALA A C 1
ATOM 1370 O O . ALA A 1 176 ? -17.972 -29.481 77.432 1.00 28.69 176 ALA A O 1
ATOM 1371 N N . GLY A 1 177 ? -15.959 -29.739 76.484 1.00 28.58 177 GLY A N 1
ATOM 1372 C CA . GLY A 1 177 ? -16.312 -30.947 75.697 1.00 28.58 177 GLY A CA 1
ATOM 1373 C C . GLY A 1 177 ? -15.252 -31.368 74.653 1.00 28.58 177 GLY A C 1
ATOM 1374 O O . GLY A 1 177 ? -14.697 -30.513 73.972 1.00 28.58 177 GLY A O 1
ATOM 1375 N N . ALA A 1 178 ? -14.956 -32.669 74.521 1.00 32.53 178 ALA A N 1
ATOM 1376 C CA . ALA A 1 178 ? -13.915 -33.253 73.640 1.00 32.53 178 ALA A CA 1
ATOM 1377 C C . ALA A 1 178 ? -14.471 -34.498 72.894 1.00 32.53 178 ALA A C 1
ATOM 1379 O O . ALA A 1 178 ? -15.574 -34.927 73.217 1.00 32.53 178 ALA A O 1
ATOM 1380 N N . CYS A 1 179 ? -13.831 -35.160 71.915 1.00 25.12 179 CYS A N 1
ATOM 1381 C CA . CYS A 1 179 ? -12.464 -35.155 71.346 1.00 25.12 179 CYS A CA 1
ATOM 1382 C C . CYS A 1 179 ? -12.562 -35.694 69.879 1.00 25.12 179 CYS A C 1
ATOM 1384 O O . CYS A 1 179 ? -13.536 -36.377 69.583 1.00 25.12 179 CYS A O 1
ATOM 1386 N N . GLY A 1 180 ? -11.665 -35.513 68.895 1.00 29.44 180 GLY A N 1
ATOM 1387 C CA . GLY A 1 180 ? -10.335 -34.887 68.809 1.00 29.44 180 GLY A CA 1
ATOM 1388 C C . GLY A 1 180 ? -9.659 -35.204 67.449 1.00 29.44 180 GLY A C 1
ATOM 1389 O O . GLY A 1 180 ? -10.320 -35.182 66.417 1.00 29.44 180 GLY A O 1
ATOM 1390 N N . ARG A 1 181 ? -8.351 -35.525 67.457 1.00 39.00 181 ARG A N 1
ATOM 1391 C CA . ARG A 1 181 ? -7.505 -36.052 66.346 1.00 39.00 181 ARG A CA 1
ATOM 1392 C C . ARG A 1 181 ? -7.579 -35.327 64.979 1.00 39.00 181 ARG A C 1
ATOM 1394 O O . ARG A 1 181 ? -8.163 -35.819 64.017 1.00 39.00 181 ARG A O 1
ATOM 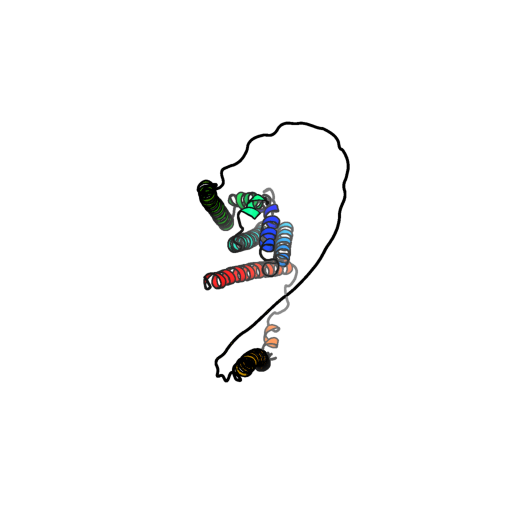1401 N N . ARG A 1 182 ? -6.821 -34.230 64.855 1.00 48.50 182 ARG A N 1
ATOM 1402 C CA . ARG A 1 182 ? -6.289 -33.716 63.575 1.00 48.50 182 ARG A CA 1
ATOM 1403 C C . ARG A 1 182 ? -4.763 -33.790 63.591 1.00 48.50 182 ARG A C 1
ATOM 1405 O O . ARG A 1 182 ? -4.150 -32.983 64.272 1.00 48.50 182 ARG A O 1
ATOM 1412 N N . GLU A 1 183 ? -4.173 -34.701 62.818 1.00 42.72 183 GLU A N 1
ATOM 1413 C CA . GLU A 1 183 ? -2.726 -34.701 62.527 1.00 42.72 183 GLU A CA 1
ATOM 1414 C C . GLU A 1 183 ? -2.424 -35.500 61.241 1.00 42.72 183 GLU A C 1
ATOM 1416 O O . GLU A 1 183 ? -1.799 -36.556 61.252 1.00 42.72 183 GLU A O 1
ATOM 1421 N N . SER A 1 184 ? -2.979 -35.060 60.104 1.00 42.44 184 SER A N 1
ATOM 1422 C CA . SER A 1 184 ? -2.701 -35.672 58.780 1.00 42.44 184 SER A CA 1
ATOM 1423 C C . SER A 1 184 ? -2.911 -34.735 57.575 1.00 42.44 184 SER A C 1
ATOM 1425 O O . SER A 1 184 ? -2.640 -35.123 56.441 1.00 42.44 184 SER A O 1
ATOM 1427 N N . ALA A 1 185 ? -3.425 -33.515 57.780 1.00 49.72 185 ALA A N 1
ATOM 1428 C CA . ALA A 1 185 ? -3.926 -32.674 56.687 1.00 49.72 185 ALA A CA 1
ATOM 1429 C C . ALA A 1 185 ? -2.874 -31.749 56.044 1.00 49.72 185 ALA A C 1
ATOM 1431 O O . ALA A 1 185 ? -3.025 -31.401 54.876 1.00 49.72 185 ALA A O 1
ATOM 1432 N N . GLU A 1 186 ? -1.815 -31.355 56.757 1.00 50.62 186 GLU A N 1
ATOM 1433 C CA . GLU A 1 186 ? -0.826 -30.396 56.228 1.00 50.62 186 GLU A CA 1
ATOM 1434 C C . GLU A 1 186 ? 0.286 -31.071 55.409 1.00 50.62 186 GLU A C 1
ATOM 1436 O O . GLU A 1 186 ? 0.643 -30.577 54.341 1.00 50.62 186 GLU A O 1
ATOM 1441 N N . ILE A 1 187 ? 0.735 -32.270 55.802 1.00 45.44 187 ILE A N 1
ATOM 1442 C CA . ILE A 1 187 ? 1.778 -33.025 55.077 1.00 45.44 187 ILE A CA 1
ATOM 1443 C C . ILE A 1 187 ? 1.289 -33.451 53.674 1.00 45.44 187 ILE A C 1
ATOM 1445 O O . ILE A 1 187 ? 2.015 -33.349 52.686 1.00 45.44 187 ILE A O 1
ATOM 1449 N N . CYS A 1 18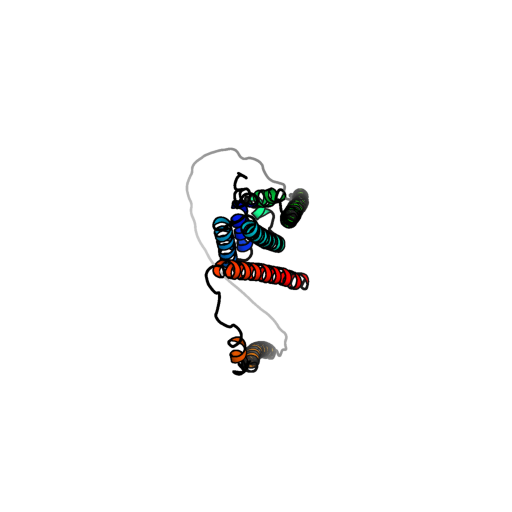8 ? 0.015 -33.848 53.561 1.00 46.38 188 CYS A N 1
ATOM 1450 C CA . CYS A 1 188 ? -0.597 -34.352 52.325 1.00 46.38 188 CYS A CA 1
ATOM 1451 C C . CYS A 1 188 ? -0.734 -33.289 51.209 1.00 46.38 188 CYS A C 1
ATOM 1453 O O . CYS A 1 188 ? -0.901 -33.642 50.040 1.00 46.38 188 CYS A O 1
ATOM 1455 N N . ASN A 1 189 ? -0.691 -31.995 51.545 1.00 58.97 189 ASN A N 1
ATOM 1456 C CA . ASN A 1 189 ? -0.809 -30.908 50.567 1.00 58.97 189 ASN A CA 1
ATOM 1457 C C . ASN A 1 189 ? 0.562 -30.456 50.046 1.00 58.97 189 ASN A C 1
ATOM 1459 O O . ASN A 1 189 ? 0.730 -30.324 48.832 1.00 58.97 189 ASN A O 1
ATOM 1463 N N . GLU A 1 190 ? 1.554 -30.306 50.929 1.00 64.81 190 GLU A N 1
ATOM 1464 C CA . GLU A 1 190 ? 2.927 -29.946 50.549 1.00 64.81 190 GLU A CA 1
ATOM 1465 C C . GLU A 1 190 ? 3.531 -30.990 49.593 1.00 64.81 190 GLU A C 1
ATOM 1467 O O . GLU A 1 190 ? 4.096 -30.643 48.556 1.00 64.81 190 GLU A O 1
ATOM 1472 N N . GLU A 1 191 ? 3.323 -32.283 49.867 1.00 72.62 191 GLU A N 1
ATOM 1473 C CA . GLU A 1 191 ? 3.844 -33.375 49.038 1.00 72.62 191 GLU A CA 1
ATOM 1474 C C . GLU A 1 191 ? 3.200 -33.423 47.639 1.00 72.62 191 GLU A C 1
ATOM 1476 O O . GLU A 1 191 ? 3.891 -33.626 46.638 1.00 72.62 191 GLU A O 1
ATOM 1481 N N . LYS A 1 192 ? 1.895 -33.132 47.523 1.00 76.69 192 LYS A N 1
ATOM 1482 C CA . LYS A 1 192 ? 1.209 -32.999 46.222 1.00 76.69 192 LYS A CA 1
ATOM 1483 C C . LYS A 1 192 ? 1.713 -31.793 45.431 1.00 76.69 192 LYS A C 1
ATOM 1485 O O . LYS A 1 192 ? 1.919 -31.893 44.220 1.00 76.69 192 LYS A O 1
ATOM 1490 N N . ILE A 1 193 ? 1.955 -30.669 46.107 1.00 77.75 193 ILE A N 1
ATOM 1491 C CA . ILE A 1 193 ? 2.533 -29.462 45.504 1.00 77.75 193 ILE A CA 1
ATOM 1492 C C . ILE A 1 193 ? 3.976 -29.735 45.043 1.00 77.75 193 ILE A C 1
ATOM 1494 O O . ILE A 1 193 ? 4.357 -29.333 43.942 1.00 77.75 193 ILE A O 1
ATOM 1498 N N . ALA A 1 194 ? 4.771 -30.463 45.830 1.00 77.31 194 ALA A N 1
ATOM 1499 C CA . ALA A 1 194 ? 6.119 -30.890 45.461 1.00 77.31 194 ALA A CA 1
ATOM 1500 C C . ALA A 1 194 ? 6.114 -31.860 44.265 1.00 77.31 194 ALA A C 1
ATOM 1502 O O . ALA A 1 194 ? 6.907 -31.688 43.337 1.00 77.31 194 ALA A O 1
ATOM 1503 N N . ALA A 1 195 ? 5.187 -32.822 44.229 1.00 77.81 195 ALA A N 1
ATOM 1504 C CA . ALA A 1 195 ? 5.015 -33.745 43.108 1.00 77.81 195 ALA A CA 1
ATOM 1505 C C . ALA A 1 195 ? 4.622 -33.018 41.808 1.00 77.81 195 ALA A C 1
ATOM 1507 O O . ALA A 1 195 ? 5.186 -33.305 40.751 1.00 77.81 195 ALA A O 1
ATOM 1508 N N . ALA A 1 196 ? 3.720 -32.032 41.878 1.00 79.88 196 ALA A N 1
ATOM 1509 C CA . ALA A 1 196 ? 3.364 -31.194 40.732 1.00 79.88 196 ALA A CA 1
ATOM 1510 C C . ALA A 1 196 ? 4.559 -30.356 40.236 1.00 79.88 196 ALA A C 1
ATOM 1512 O O . ALA A 1 196 ? 4.850 -30.335 39.038 1.00 79.88 196 ALA A O 1
ATOM 1513 N N . LYS A 1 197 ? 5.309 -29.728 41.156 1.00 80.75 197 LYS A N 1
ATOM 1514 C CA . LYS A 1 197 ? 6.540 -28.975 40.843 1.00 80.75 197 LYS A CA 1
ATOM 1515 C C . LYS A 1 197 ? 7.626 -29.859 40.214 1.00 80.75 197 LYS A C 1
ATOM 1517 O O . LYS A 1 197 ? 8.360 -29.375 39.354 1.00 80.75 197 LYS A O 1
ATOM 1522 N N . ARG A 1 198 ? 7.741 -31.130 40.623 1.00 80.88 198 ARG A N 1
ATOM 1523 C CA . ARG A 1 198 ? 8.701 -32.092 40.056 1.00 80.88 198 ARG A CA 1
ATOM 1524 C C . ARG A 1 198 ? 8.323 -32.473 38.620 1.00 80.88 198 ARG A C 1
ATOM 1526 O O . ARG A 1 198 ? 9.122 -32.221 37.723 1.00 80.88 198 ARG A O 1
ATOM 1533 N N . LYS A 1 199 ? 7.082 -32.922 38.390 1.00 86.06 199 LYS A N 1
ATOM 1534 C CA . LYS A 1 199 ? 6.574 -33.285 37.051 1.00 86.06 199 LYS A CA 1
ATOM 1535 C C . LYS A 1 199 ? 6.695 -32.149 36.032 1.00 86.06 199 LYS A C 1
ATOM 1537 O O . LYS A 1 199 ? 7.043 -32.380 34.879 1.00 86.06 199 LYS A O 1
ATOM 1542 N N . LEU A 1 200 ? 6.443 -30.910 36.460 1.00 85.12 200 LEU A N 1
ATOM 1543 C CA . LEU A 1 200 ? 6.561 -29.736 35.593 1.00 85.12 200 LEU A CA 1
ATOM 1544 C C . LEU A 1 200 ? 8.018 -29.472 35.169 1.00 85.12 200 LEU A C 1
ATOM 1546 O O . LEU A 1 200 ? 8.256 -29.120 34.019 1.00 85.12 200 LEU A O 1
ATOM 1550 N N . LYS A 1 201 ? 8.999 -29.683 36.059 1.00 83.50 201 LYS A N 1
ATOM 1551 C CA . LYS A 1 201 ? 10.431 -29.567 35.725 1.00 83.50 201 LYS A CA 1
ATOM 1552 C C . LYS A 1 201 ? 10.921 -30.719 34.844 1.00 83.50 201 LYS A C 1
ATOM 1554 O O . LYS A 1 201 ? 11.651 -30.466 33.890 1.00 83.50 201 LYS A O 1
ATOM 1559 N N . GLU A 1 202 ? 10.493 -31.945 35.139 1.00 84.31 202 GLU A N 1
ATOM 1560 C CA . GLU A 1 202 ? 10.802 -33.140 34.340 1.00 84.31 202 GLU A CA 1
ATOM 1561 C C . GLU A 1 202 ? 10.333 -32.964 32.886 1.00 84.31 202 GLU A C 1
ATOM 1563 O O . GLU A 1 202 ? 11.133 -33.139 31.971 1.00 84.31 202 GLU A O 1
ATOM 1568 N N . GLY A 1 203 ? 9.103 -32.481 32.662 1.00 87.12 203 GLY A N 1
ATOM 1569 C CA . GLY A 1 203 ? 8.584 -32.226 31.311 1.00 87.12 203 GLY A CA 1
ATOM 1570 C C . GLY A 1 203 ? 9.384 -31.190 30.505 1.00 87.12 203 GLY A C 1
ATOM 1571 O O . GLY A 1 203 ? 9.613 -31.383 29.311 1.00 87.12 203 GLY A O 1
ATOM 1572 N N . TYR A 1 204 ? 9.877 -30.114 31.132 1.00 83.06 204 TYR A N 1
ATOM 1573 C CA . TYR A 1 204 ? 10.762 -29.158 30.444 1.00 83.06 204 TYR A CA 1
ATOM 1574 C C . TYR A 1 204 ? 12.112 -29.780 30.063 1.00 83.06 204 TYR A C 1
ATOM 1576 O O . TYR A 1 204 ? 12.632 -29.509 28.978 1.00 83.06 204 TYR A O 1
ATOM 1584 N N . GLN A 1 205 ? 12.672 -30.624 30.931 1.00 80.62 205 GLN A N 1
ATOM 1585 C CA . GLN A 1 205 ? 13.929 -31.318 30.664 1.00 80.62 205 GLN A CA 1
ATOM 1586 C C . GLN A 1 205 ? 13.772 -32.368 29.552 1.00 80.62 205 GLN A C 1
ATOM 1588 O O . GLN A 1 205 ? 14.614 -32.445 28.657 1.00 80.62 205 GLN A O 1
ATOM 1593 N N . GLU A 1 206 ? 12.664 -33.108 29.546 1.00 77.88 206 GLU A N 1
ATOM 1594 C CA . GLU A 1 206 ? 12.333 -34.111 28.530 1.00 77.88 206 GLU A CA 1
ATOM 1595 C C . GLU A 1 206 ? 12.131 -33.485 27.136 1.00 77.88 206 GLU A C 1
ATOM 1597 O O . GLU A 1 206 ? 12.594 -34.033 26.133 1.00 77.88 206 GLU A O 1
ATOM 1602 N N . VAL A 1 207 ? 11.549 -32.280 27.054 1.00 73.25 207 VAL A N 1
ATOM 1603 C CA . VAL A 1 207 ? 11.457 -31.504 25.801 1.00 73.25 207 VAL A CA 1
ATOM 1604 C C . VAL A 1 207 ? 12.838 -31.074 25.287 1.00 73.25 207 VAL A C 1
ATOM 1606 O O . VAL A 1 207 ? 13.096 -31.163 24.084 1.00 73.25 207 VAL A O 1
ATOM 1609 N N . GLU A 1 208 ? 13.749 -30.642 26.160 1.00 72.19 208 GLU A N 1
ATOM 1610 C CA . GLU A 1 208 ? 15.128 -30.311 25.767 1.00 72.19 208 GLU A CA 1
ATOM 1611 C C . GLU A 1 208 ? 15.926 -31.551 25.335 1.00 72.19 208 GLU A C 1
ATOM 1613 O O . GLU A 1 208 ? 16.683 -31.500 24.361 1.00 72.19 208 GLU A O 1
ATOM 1618 N N . GLU A 1 209 ? 15.721 -32.698 25.983 1.00 80.06 209 GLU A N 1
ATOM 1619 C CA . GLU A 1 209 ? 16.273 -33.970 25.516 1.00 80.06 209 GLU A CA 1
ATOM 1620 C C . GLU A 1 209 ? 15.690 -34.396 24.164 1.00 80.06 209 GLU A C 1
ATOM 1622 O O . GLU A 1 209 ? 16.440 -34.834 23.290 1.00 80.06 209 GLU A O 1
ATOM 1627 N N . ALA A 1 210 ? 14.388 -34.214 23.935 1.00 72.62 210 ALA A N 1
ATOM 1628 C CA . ALA A 1 210 ? 13.757 -34.495 22.648 1.00 72.62 210 ALA A CA 1
ATOM 1629 C C . ALA A 1 210 ? 14.308 -33.599 21.522 1.00 72.62 210 ALA A C 1
ATOM 1631 O O . ALA A 1 210 ? 14.551 -34.092 20.418 1.00 72.62 210 ALA A O 1
ATOM 1632 N N . LYS A 1 211 ? 14.583 -32.313 21.795 1.00 75.25 211 LYS A N 1
ATOM 1633 C CA . LYS A 1 211 ? 15.279 -31.415 20.852 1.00 75.25 211 LYS A CA 1
ATOM 1634 C C . LYS A 1 211 ? 16.701 -31.898 20.559 1.00 75.25 211 LYS A C 1
ATOM 1636 O O . LYS A 1 211 ? 17.066 -32.014 19.392 1.00 75.25 211 LYS A O 1
ATOM 1641 N N . LYS A 1 212 ? 17.484 -32.250 21.589 1.00 79.06 212 LYS A N 1
ATOM 1642 C CA . LYS A 1 212 ? 18.853 -32.786 21.430 1.00 79.06 212 LYS A CA 1
ATOM 1643 C C . LYS A 1 212 ? 18.885 -34.097 20.635 1.00 79.06 212 LYS A C 1
ATOM 1645 O O . LYS A 1 212 ? 19.787 -34.292 19.825 1.00 79.06 212 LYS A O 1
ATOM 1650 N N . ARG A 1 213 ? 17.892 -34.976 20.827 1.00 71.62 213 ARG A N 1
ATOM 1651 C CA . ARG A 1 213 ? 17.742 -36.242 20.083 1.00 71.62 213 ARG A CA 1
ATOM 1652 C C . ARG A 1 213 ? 17.349 -36.024 18.613 1.00 71.62 213 ARG A C 1
ATOM 1654 O O . ARG A 1 213 ? 17.723 -36.831 17.770 1.00 71.62 213 ARG A O 1
ATOM 1661 N N . ARG A 1 214 ? 16.668 -34.923 18.267 1.00 67.62 214 ARG A N 1
ATOM 1662 C CA . ARG A 1 214 ? 16.291 -34.554 16.883 1.00 67.62 214 ARG A CA 1
ATOM 1663 C C . ARG A 1 214 ? 17.374 -33.730 16.163 1.00 67.62 214 ARG A C 1
ATOM 1665 O O . ARG A 1 214 ? 17.078 -32.742 15.493 1.00 67.62 214 ARG A O 1
ATOM 1672 N N . LYS A 1 215 ? 18.641 -34.144 16.271 1.00 69.00 215 LYS A N 1
ATOM 1673 C CA . LYS A 1 215 ? 19.766 -33.508 15.566 1.00 69.00 215 LYS A CA 1
ATOM 1674 C C . LYS A 1 215 ? 19.782 -33.909 14.084 1.00 69.00 215 LYS A C 1
ATOM 1676 O O . LYS A 1 215 ? 20.350 -34.938 13.714 1.00 69.00 215 LYS A O 1
ATOM 1681 N N . ILE A 1 216 ? 19.172 -33.077 13.240 1.00 66.06 216 ILE A N 1
ATOM 1682 C CA . ILE A 1 216 ? 19.236 -33.204 11.778 1.00 66.06 216 ILE A CA 1
ATOM 1683 C C . ILE A 1 216 ? 20.690 -32.991 11.336 1.00 66.06 216 ILE A C 1
ATOM 1685 O O . ILE A 1 216 ? 21.245 -31.909 11.520 1.00 66.06 216 ILE A O 1
ATOM 1689 N N . HIS A 1 217 ? 21.305 -34.019 10.755 1.00 56.22 217 HIS A N 1
ATOM 1690 C CA . HIS A 1 217 ? 22.582 -33.878 10.061 1.00 56.22 217 HIS A CA 1
ATOM 1691 C C . HIS A 1 217 ? 22.294 -33.540 8.598 1.00 56.22 217 HIS A C 1
ATOM 1693 O O . HIS A 1 217 ? 21.607 -34.295 7.910 1.00 56.22 217 HIS A O 1
ATOM 1699 N N . VAL A 1 218 ? 22.803 -32.400 8.132 1.00 61.69 218 VAL A N 1
ATOM 1700 C CA . VAL A 1 218 ? 22.756 -32.031 6.714 1.00 61.69 218 VAL A CA 1
ATOM 1701 C C . VAL A 1 218 ? 23.746 -32.928 5.974 1.00 61.69 218 VAL A C 1
ATOM 1703 O O . VAL A 1 218 ? 24.955 -32.791 6.146 1.00 61.69 218 VAL A O 1
ATOM 1706 N N . ILE A 1 219 ? 23.233 -33.874 5.186 1.00 56.19 219 ILE A N 1
ATOM 1707 C CA . ILE A 1 219 ? 24.049 -34.701 4.294 1.00 56.19 219 ILE A CA 1
ATOM 1708 C C . ILE A 1 219 ? 24.299 -33.883 3.028 1.00 56.19 219 ILE A C 1
ATOM 1710 O O . ILE A 1 219 ? 23.430 -33.760 2.168 1.00 56.19 219 ILE A O 1
ATOM 1714 N N . GLU A 1 220 ? 25.482 -33.282 2.940 1.00 55.09 220 GLU A N 1
ATOM 1715 C CA . GLU A 1 220 ? 25.907 -32.506 1.779 1.00 55.09 220 GLU A CA 1
ATOM 1716 C C . GLU A 1 220 ? 26.688 -33.410 0.811 1.00 55.09 220 GLU A C 1
ATOM 1718 O O . GLU A 1 220 ? 27.904 -33.560 0.916 1.00 55.09 220 GLU A O 1
ATOM 1723 N N . ASP A 1 221 ? 25.977 -34.061 -0.117 1.00 52.03 221 ASP A N 1
ATOM 1724 C CA . ASP A 1 221 ? 26.572 -34.994 -1.084 1.00 52.03 221 ASP A CA 1
ATOM 1725 C C . ASP A 1 221 ? 27.480 -34.268 -2.108 1.00 52.03 221 ASP A C 1
ATOM 1727 O O . ASP A 1 221 ? 26.976 -33.591 -3.018 1.00 52.03 221 ASP A O 1
ATOM 1731 N N . PRO A 1 222 ? 28.821 -34.459 -2.090 1.00 59.56 222 PRO A N 1
ATOM 1732 C CA . PRO A 1 222 ? 29.747 -33.644 -2.895 1.00 59.56 222 PRO A CA 1
ATOM 1733 C C . PRO A 1 222 ? 29.666 -33.871 -4.415 1.00 59.56 222 PRO A C 1
ATOM 1735 O O . PRO A 1 222 ? 30.378 -33.224 -5.191 1.00 59.56 222 PRO A O 1
ATOM 1738 N N . LYS A 1 223 ? 28.835 -34.820 -4.865 1.00 48.31 223 LYS A N 1
ATOM 1739 C CA . LYS A 1 223 ? 28.677 -35.188 -6.279 1.00 48.31 223 LYS A CA 1
ATOM 1740 C C . LYS A 1 223 ? 27.701 -34.279 -7.034 1.00 48.31 223 LYS A C 1
ATOM 1742 O O . LYS A 1 223 ? 27.870 -34.117 -8.239 1.00 48.31 223 LYS A O 1
ATOM 1747 N N . LEU A 1 224 ? 26.745 -33.631 -6.357 1.00 45.47 224 LEU A N 1
ATOM 1748 C CA . LEU A 1 224 ? 25.734 -32.791 -7.024 1.00 45.47 224 LEU A CA 1
ATOM 1749 C C . LEU A 1 224 ? 26.198 -31.347 -7.293 1.00 45.47 224 LEU A C 1
ATOM 1751 O O . LEU A 1 224 ? 25.661 -30.677 -8.174 1.00 45.47 224 LEU A O 1
ATOM 1755 N N . VAL A 1 225 ? 27.250 -30.877 -6.614 1.00 50.06 225 VAL A N 1
ATOM 1756 C CA . VAL A 1 225 ? 27.806 -29.523 -6.821 1.00 50.06 225 VAL A CA 1
ATOM 1757 C C . VAL A 1 225 ? 28.588 -29.417 -8.141 1.00 50.06 225 VAL A C 1
ATOM 1759 O O . VAL A 1 225 ? 28.516 -28.402 -8.835 1.00 50.06 225 VAL A O 1
ATOM 1762 N N . LYS A 1 226 ? 29.302 -30.479 -8.544 1.00 51.22 226 LYS A N 1
ATOM 1763 C CA . LYS A 1 226 ? 30.229 -30.445 -9.695 1.00 51.22 226 LYS A CA 1
ATOM 1764 C C . LYS A 1 226 ? 29.539 -30.416 -11.065 1.00 51.22 226 LYS A C 1
ATOM 1766 O O . LYS A 1 226 ? 30.119 -29.909 -12.022 1.00 51.22 226 LYS A O 1
ATOM 1771 N N . GLN A 1 227 ? 28.294 -30.888 -11.176 1.00 48.50 227 GLN A N 1
ATOM 1772 C CA . GLN A 1 227 ? 27.575 -30.929 -12.459 1.00 48.50 227 GLN A CA 1
ATOM 1773 C C . GLN A 1 227 ? 27.054 -29.551 -12.914 1.00 48.50 227 GLN A C 1
ATOM 1775 O O . GLN A 1 227 ? 26.846 -29.335 -14.107 1.00 48.50 227 GLN A O 1
ATOM 1780 N N . ARG A 1 228 ? 26.878 -28.590 -11.994 1.00 45.62 228 ARG A N 1
ATOM 1781 C CA . ARG A 1 228 ? 26.337 -27.254 -12.312 1.00 45.62 228 ARG A CA 1
ATOM 1782 C C . ARG A 1 228 ? 27.327 -26.291 -12.979 1.00 45.62 228 ARG A C 1
ATOM 1784 O O . ARG A 1 228 ? 26.887 -25.274 -13.504 1.00 45.62 228 ARG A O 1
ATOM 1791 N N . GLN A 1 229 ? 28.628 -26.586 -12.981 1.00 50.75 229 GLN A N 1
ATOM 1792 C CA . GLN A 1 229 ? 29.660 -25.649 -13.460 1.00 50.75 229 GLN A CA 1
ATOM 1793 C C . GLN A 1 229 ? 30.193 -25.942 -14.877 1.00 50.75 229 GLN A C 1
ATOM 1795 O O . GLN A 1 229 ? 30.881 -25.100 -15.443 1.00 50.75 229 GLN A O 1
ATOM 1800 N N . GLN A 1 230 ? 29.881 -27.097 -15.479 1.00 54.84 230 GLN A N 1
ATOM 1801 C CA . GLN A 1 230 ? 30.562 -27.570 -16.701 1.00 54.84 230 GLN A CA 1
ATOM 1802 C C . GLN A 1 230 ? 29.809 -27.363 -18.030 1.00 54.84 230 GLN A C 1
ATOM 1804 O O . GLN A 1 230 ? 30.279 -27.811 -19.072 1.00 54.84 230 GLN A O 1
ATOM 1809 N N . LYS A 1 231 ? 28.659 -26.676 -18.041 1.00 58.03 231 LYS A N 1
ATOM 1810 C CA . LYS A 1 231 ? 27.928 -26.354 -19.283 1.00 58.03 231 LYS A CA 1
ATOM 1811 C C . LYS A 1 231 ? 27.618 -24.865 -19.402 1.00 58.03 231 LYS A C 1
ATOM 1813 O O . LYS A 1 231 ? 26.496 -24.461 -19.135 1.00 58.03 231 LYS A O 1
ATOM 1818 N N . MET A 1 232 ? 28.601 -24.080 -19.848 1.00 40.97 232 MET A N 1
ATOM 1819 C CA . MET A 1 232 ? 28.442 -22.800 -20.565 1.00 40.97 232 MET A CA 1
ATOM 1820 C C . MET A 1 232 ? 29.783 -22.484 -21.254 1.00 40.97 232 MET A C 1
ATOM 1822 O O . MET A 1 232 ? 30.753 -22.145 -20.581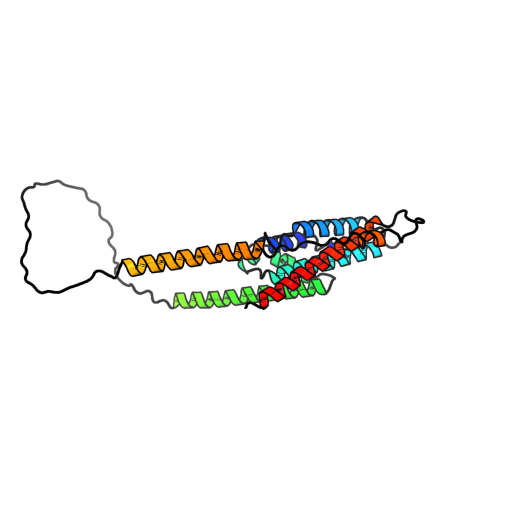 1.00 40.97 232 MET A O 1
ATOM 1826 N N . HIS A 1 233 ? 29.855 -22.609 -22.583 1.00 41.88 233 HIS A N 1
ATOM 1827 C CA . HIS A 1 233 ? 31.058 -22.237 -23.340 1.00 41.88 233 HIS A CA 1
ATOM 1828 C C . HIS A 1 233 ? 31.273 -20.710 -23.322 1.00 41.88 233 HIS A C 1
ATOM 1830 O O . HIS A 1 233 ? 30.292 -19.962 -23.389 1.00 41.88 233 HIS A O 1
ATOM 1836 N N . PRO A 1 234 ? 32.526 -20.220 -23.262 1.00 57.34 234 PRO A N 1
ATOM 1837 C CA . PRO A 1 234 ? 32.814 -18.795 -23.289 1.00 57.34 234 PRO A CA 1
ATOM 1838 C C . PRO A 1 234 ? 32.993 -18.301 -24.730 1.00 57.34 234 PRO A C 1
ATOM 1840 O O . PRO A 1 234 ? 34.033 -18.537 -25.327 1.00 57.34 234 PRO A O 1
ATOM 1843 N N . ILE A 1 235 ? 32.005 -17.583 -25.265 1.00 50.88 235 ILE A N 1
ATOM 1844 C CA . ILE A 1 235 ? 32.133 -16.586 -26.347 1.00 50.88 235 ILE A CA 1
ATOM 1845 C C . ILE A 1 235 ? 30.842 -15.742 -26.329 1.00 50.88 235 ILE A C 1
ATOM 1847 O O . ILE A 1 235 ? 29.760 -16.268 -26.084 1.00 50.88 235 ILE A O 1
ATOM 1851 N N . MET A 1 236 ? 30.970 -14.424 -26.527 1.00 39.75 236 MET A N 1
ATOM 1852 C CA . MET A 1 236 ? 29.907 -13.401 -26.411 1.00 39.75 236 MET A CA 1
ATOM 1853 C C . MET A 1 236 ? 29.330 -13.203 -24.990 1.00 39.75 236 MET A C 1
ATOM 1855 O O . MET A 1 236 ? 28.219 -13.618 -24.652 1.00 39.75 236 MET A O 1
ATOM 1859 N N . ARG A 1 237 ? 30.090 -12.495 -24.137 1.00 50.34 237 ARG A N 1
ATOM 1860 C CA . ARG A 1 237 ? 29.661 -12.103 -22.778 1.00 50.34 237 ARG A CA 1
ATOM 1861 C C . ARG A 1 237 ? 30.030 -10.663 -22.391 1.00 50.34 237 ARG A C 1
ATOM 1863 O O . ARG A 1 237 ? 30.603 -10.438 -21.332 1.00 50.34 237 ARG A O 1
ATOM 1870 N N . VAL A 1 238 ? 29.690 -9.682 -23.228 1.00 43.38 238 VAL A N 1
ATOM 1871 C CA . VAL A 1 238 ? 29.999 -8.265 -22.961 1.00 43.38 238 VAL A CA 1
ATOM 1872 C C . VAL A 1 238 ? 28.732 -7.398 -23.052 1.00 43.38 238 VAL A C 1
ATOM 1874 O O . VAL A 1 238 ? 28.167 -7.251 -24.126 1.00 43.38 238 VAL A O 1
ATOM 1877 N N . ARG A 1 239 ? 28.363 -6.811 -21.897 1.00 46.66 239 ARG A N 1
ATOM 1878 C CA . ARG A 1 239 ? 27.469 -5.652 -21.625 1.00 46.66 239 ARG A CA 1
ATOM 1879 C C . ARG A 1 239 ? 26.007 -5.818 -21.154 1.00 46.66 239 ARG A C 1
ATOM 1881 O O . ARG A 1 239 ? 25.658 -5.085 -20.243 1.00 46.66 239 ARG A O 1
ATOM 1888 N N . SER A 1 240 ? 25.192 -6.792 -21.569 1.00 50.97 240 SER A N 1
ATOM 1889 C CA . SER A 1 240 ? 23.741 -6.775 -21.204 1.00 50.97 240 SER A CA 1
ATOM 1890 C C . SER A 1 240 ? 23.300 -7.600 -19.971 1.00 50.97 240 SER A C 1
ATOM 1892 O O . SER A 1 240 ? 22.112 -7.843 -19.790 1.00 50.97 240 SER A O 1
ATOM 1894 N N . ARG A 1 241 ? 24.217 -8.122 -19.138 1.00 51.50 241 ARG A N 1
ATOM 1895 C CA . ARG A 1 241 ? 23.872 -9.122 -18.090 1.00 51.50 241 ARG A CA 1
ATOM 1896 C C . ARG A 1 241 ? 23.680 -8.592 -16.663 1.00 51.50 241 ARG A C 1
ATOM 1898 O O . ARG A 1 241 ? 23.215 -9.363 -15.830 1.00 51.50 241 ARG A O 1
ATOM 1905 N N . ALA A 1 242 ? 24.040 -7.342 -16.371 1.00 48.88 242 ALA A N 1
ATOM 1906 C CA . ALA A 1 242 ? 23.931 -6.791 -15.016 1.00 48.88 242 ALA A CA 1
ATOM 1907 C C . ALA A 1 242 ? 22.477 -6.432 -14.652 1.00 48.88 242 ALA A C 1
ATOM 1909 O O . ALA A 1 242 ? 21.966 -6.945 -13.659 1.00 48.88 242 ALA A O 1
ATOM 1910 N N . CYS A 1 243 ? 21.799 -5.643 -15.498 1.00 49.44 243 CYS A N 1
ATOM 1911 C CA . CYS A 1 243 ? 20.428 -5.171 -15.259 1.00 49.44 243 CYS A CA 1
ATOM 1912 C C . CYS A 1 243 ? 19.429 -6.339 -15.133 1.00 49.44 243 CYS A C 1
ATOM 1914 O O . CYS A 1 243 ? 18.828 -6.546 -14.081 1.00 49.44 243 CYS A O 1
ATOM 1916 N N . GLY A 1 244 ? 19.351 -7.211 -16.147 1.00 57.69 244 GLY A N 1
ATOM 1917 C CA . GLY A 1 244 ? 18.394 -8.328 -16.153 1.00 57.69 244 GLY A CA 1
ATOM 1918 C C . GLY A 1 244 ? 18.577 -9.360 -15.026 1.00 57.69 244 GLY A C 1
ATOM 1919 O O . GLY A 1 244 ? 17.620 -10.038 -14.658 1.00 57.69 244 GLY A O 1
ATOM 1920 N N . ALA A 1 245 ? 19.776 -9.489 -14.445 1.00 60.75 245 ALA A N 1
ATOM 1921 C CA . ALA A 1 245 ? 19.989 -10.358 -13.284 1.00 60.75 245 ALA A CA 1
ATOM 1922 C C . ALA A 1 245 ? 19.457 -9.728 -11.983 1.00 60.75 245 ALA A C 1
ATOM 1924 O O . ALA A 1 245 ? 18.893 -10.446 -11.157 1.00 60.75 245 ALA A O 1
ATOM 1925 N N . ALA A 1 246 ? 19.600 -8.407 -11.826 1.00 63.31 246 ALA A N 1
ATOM 1926 C CA . ALA A 1 246 ? 19.064 -7.652 -10.694 1.00 63.31 246 ALA A CA 1
ATOM 1927 C C . ALA A 1 246 ? 17.529 -7.537 -10.758 1.00 63.31 246 ALA A C 1
ATOM 1929 O O . ALA A 1 246 ? 16.866 -7.888 -9.783 1.00 63.31 246 ALA A O 1
ATOM 1930 N N . SER A 1 247 ? 16.955 -7.192 -11.922 1.00 71.88 247 SER A N 1
ATOM 1931 C CA . SER A 1 247 ? 15.494 -7.211 -12.151 1.00 71.88 247 SER A CA 1
ATOM 1932 C C . SER A 1 247 ? 14.880 -8.564 -11.757 1.00 71.88 247 SER A C 1
ATOM 1934 O O . SER A 1 247 ? 13.939 -8.632 -10.962 1.00 71.88 247 SER A O 1
ATOM 1936 N N . MET A 1 248 ? 15.466 -9.673 -12.227 1.00 79.25 248 MET A N 1
ATOM 1937 C CA . MET A 1 248 ? 14.977 -11.017 -11.902 1.00 79.25 248 MET A CA 1
ATOM 1938 C C . MET A 1 248 ? 15.132 -11.380 -10.419 1.00 79.25 248 MET A C 1
ATOM 1940 O O . MET A 1 248 ? 14.275 -12.086 -9.886 1.00 79.25 248 MET A O 1
ATOM 1944 N N . ALA A 1 249 ? 16.183 -10.916 -9.735 1.00 81.75 249 ALA A N 1
ATOM 1945 C CA . ALA A 1 249 ? 16.326 -11.102 -8.291 1.00 81.75 249 ALA A CA 1
ATOM 1946 C C . ALA A 1 249 ? 15.224 -10.355 -7.519 1.00 81.75 249 ALA A C 1
ATOM 1948 O O . ALA A 1 249 ? 14.568 -10.949 -6.663 1.00 81.75 249 ALA A O 1
ATOM 1949 N N . GLU A 1 250 ? 14.947 -9.109 -7.900 1.00 84.81 250 GLU A N 1
ATOM 1950 C CA . GLU A 1 250 ? 13.967 -8.239 -7.243 1.00 84.81 250 GLU A CA 1
ATOM 1951 C C . GLU A 1 250 ? 12.531 -8.724 -7.475 1.00 84.81 250 GLU A C 1
ATOM 1953 O O . GLU A 1 250 ? 11.734 -8.811 -6.538 1.00 84.81 250 GLU A O 1
ATOM 1958 N N . LYS A 1 251 ? 12.229 -9.165 -8.699 1.00 80.31 251 LYS A N 1
ATOM 1959 C CA . LYS A 1 251 ? 10.992 -9.872 -9.044 1.00 80.31 251 LYS A CA 1
ATOM 1960 C C . LYS A 1 251 ? 10.794 -11.125 -8.193 1.00 80.31 251 LYS A C 1
ATOM 1962 O O . LYS A 1 251 ? 9.716 -11.331 -7.640 1.00 80.31 251 LYS A O 1
ATOM 1967 N N . ASN A 1 252 ? 11.828 -11.958 -8.066 1.00 83.38 252 ASN A N 1
ATOM 1968 C CA . ASN A 1 252 ? 11.767 -13.173 -7.253 1.00 83.38 252 ASN A CA 1
ATOM 1969 C C . ASN A 1 252 ? 11.605 -12.852 -5.759 1.00 83.38 252 ASN A C 1
ATOM 1971 O O . ASN A 1 252 ? 10.869 -13.562 -5.072 1.00 83.38 252 ASN A O 1
ATOM 1975 N N . PHE A 1 253 ? 12.239 -11.786 -5.260 1.00 88.06 253 PHE A N 1
ATOM 1976 C CA . PHE A 1 253 ? 12.088 -11.311 -3.884 1.00 88.06 253 PHE A CA 1
ATOM 1977 C C . PHE A 1 253 ? 10.643 -10.881 -3.595 1.00 88.06 253 PHE A C 1
ATOM 1979 O O . PHE A 1 253 ? 10.040 -11.417 -2.666 1.00 88.06 253 PHE A O 1
ATOM 1986 N N . ILE A 1 254 ? 10.061 -10.003 -4.422 1.00 83.12 254 ILE A N 1
ATOM 1987 C CA . ILE A 1 254 ? 8.671 -9.529 -4.278 1.00 83.12 254 ILE A CA 1
ATOM 1988 C C . ILE A 1 254 ? 7.690 -10.704 -4.366 1.00 83.12 254 ILE A C 1
ATOM 1990 O O . ILE A 1 254 ? 6.855 -10.888 -3.484 1.00 83.12 254 ILE A O 1
ATOM 1994 N N . MET A 1 255 ? 7.831 -11.581 -5.365 1.00 79.56 255 MET A N 1
ATOM 1995 C CA . MET A 1 255 ? 6.964 -12.760 -5.502 1.00 79.56 255 MET A CA 1
ATOM 1996 C C . MET A 1 255 ? 7.069 -13.720 -4.305 1.00 79.56 255 MET A C 1
ATOM 1998 O O . MET A 1 255 ? 6.054 -14.240 -3.839 1.00 79.56 255 MET A O 1
ATOM 2002 N N . SER A 1 256 ? 8.273 -13.925 -3.762 1.00 81.25 256 SER A N 1
ATOM 2003 C CA . SER A 1 256 ? 8.479 -14.746 -2.559 1.00 81.25 256 SER A CA 1
ATOM 2004 C C . SER A 1 256 ? 7.928 -14.069 -1.301 1.00 81.25 256 SER A C 1
ATOM 2006 O O . SER A 1 256 ? 7.408 -14.739 -0.408 1.00 81.25 256 SER A O 1
ATOM 2008 N N . SER A 1 257 ? 8.017 -12.741 -1.215 1.00 79.75 257 SER A N 1
ATOM 2009 C CA . SER A 1 257 ? 7.474 -11.949 -0.112 1.00 79.75 257 SER A CA 1
ATOM 2010 C C . SER A 1 257 ? 5.943 -11.978 -0.113 1.00 79.75 257 SER A C 1
ATOM 2012 O O . SER A 1 257 ? 5.352 -12.397 0.882 1.00 79.75 257 SER A O 1
ATOM 2014 N N . LEU A 1 258 ? 5.309 -11.716 -1.263 1.00 75.88 258 LEU A N 1
ATOM 2015 C CA . LEU A 1 258 ? 3.880 -11.948 -1.508 1.00 75.88 258 LEU A CA 1
ATOM 2016 C C . LEU A 1 258 ? 3.443 -13.350 -1.067 1.00 75.88 258 LEU A C 1
ATOM 2018 O O . LEU A 1 258 ? 2.484 -13.485 -0.309 1.00 75.88 258 LEU A O 1
ATOM 2022 N N . GLN A 1 259 ? 4.155 -14.402 -1.489 1.00 77.31 259 GLN A N 1
ATOM 2023 C CA . GLN A 1 259 ? 3.810 -15.776 -1.115 1.00 77.31 259 GLN A CA 1
ATOM 2024 C C . GLN A 1 259 ? 3.893 -16.009 0.405 1.00 77.31 259 GLN A C 1
ATOM 2026 O O . GLN A 1 259 ? 3.036 -16.699 0.958 1.00 77.31 259 GLN A O 1
ATOM 2031 N N . ARG A 1 260 ? 4.866 -15.407 1.107 1.00 78.12 260 ARG A N 1
ATOM 2032 C CA . ARG A 1 260 ? 4.921 -15.439 2.581 1.00 78.12 260 ARG A CA 1
ATOM 2033 C C . ARG A 1 260 ? 3.716 -14.732 3.210 1.00 78.12 260 ARG A C 1
ATOM 2035 O O . ARG A 1 260 ? 3.124 -15.295 4.126 1.00 78.12 260 ARG A O 1
ATOM 2042 N N . VAL A 1 261 ? 3.318 -13.562 2.703 1.00 72.56 261 VAL A N 1
ATOM 2043 C CA . VAL A 1 261 ? 2.145 -12.811 3.194 1.00 72.56 261 VAL A CA 1
ATOM 2044 C C . VAL A 1 261 ? 0.853 -13.619 3.021 1.00 72.56 261 VAL A C 1
ATOM 2046 O O . VAL A 1 261 ? 0.094 -13.756 3.979 1.00 72.56 261 VAL A O 1
ATOM 2049 N N . TYR A 1 262 ? 0.632 -14.236 1.854 1.00 69.62 262 TYR A N 1
ATOM 2050 C CA . TYR A 1 262 ? -0.524 -15.117 1.635 1.00 69.62 262 TYR A CA 1
ATOM 2051 C C . TYR A 1 262 ? -0.500 -16.358 2.541 1.00 69.62 262 TYR A C 1
ATOM 2053 O O . TYR A 1 262 ? -1.531 -16.736 3.092 1.00 69.62 262 TYR A O 1
ATOM 2061 N N . ASN A 1 263 ? 0.664 -16.980 2.752 1.00 71.50 263 ASN A N 1
ATOM 2062 C CA . ASN A 1 263 ? 0.782 -18.135 3.648 1.00 71.50 263 ASN A CA 1
ATOM 2063 C C . ASN A 1 263 ? 0.506 -17.780 5.123 1.00 71.50 263 ASN A C 1
ATOM 2065 O O . ASN A 1 263 ? -0.004 -18.624 5.859 1.00 71.50 263 ASN A O 1
ATOM 2069 N N . LEU A 1 264 ? 0.796 -16.545 5.557 1.00 64.44 264 LEU A N 1
ATOM 2070 C CA . LEU A 1 264 ? 0.394 -16.058 6.882 1.00 64.44 264 LEU A CA 1
ATOM 2071 C C . LEU A 1 264 ? -1.137 -16.002 7.023 1.00 64.44 264 LEU A C 1
ATOM 2073 O O . LEU A 1 264 ? -1.652 -16.420 8.057 1.00 64.44 264 LEU A O 1
ATOM 2077 N N . ASP A 1 265 ? -1.852 -15.553 5.986 1.00 57.44 265 ASP A N 1
ATOM 2078 C CA . ASP A 1 265 ? -3.325 -15.462 5.951 1.00 57.44 265 ASP A CA 1
ATOM 2079 C C . ASP A 1 265 ? -3.993 -16.842 6.102 1.00 57.44 265 ASP A C 1
ATOM 2081 O O . ASP A 1 265 ? -4.940 -17.015 6.873 1.00 57.44 265 ASP A O 1
ATOM 2085 N N . TYR A 1 266 ? -3.444 -17.878 5.456 1.00 48.94 266 TYR A N 1
ATOM 2086 C CA . TYR A 1 266 ? -3.921 -19.254 5.645 1.00 48.94 266 TYR A CA 1
ATOM 2087 C C . TYR A 1 266 ? -3.720 -19.770 7.077 1.00 48.94 266 TYR A C 1
ATOM 2089 O O . TYR A 1 266 ? -4.551 -20.532 7.569 1.00 48.94 266 TYR A O 1
ATOM 2097 N N . HIS A 1 267 ? -2.648 -19.363 7.765 1.00 47.94 267 HIS A N 1
ATOM 2098 C CA . HIS A 1 267 ? -2.360 -19.859 9.112 1.00 47.94 267 HIS A CA 1
ATOM 2099 C C . HIS A 1 267 ? -3.116 -19.112 10.220 1.00 47.94 267 HIS A C 1
ATOM 2101 O O . HIS A 1 267 ? -3.470 -19.731 11.224 1.00 47.94 267 HIS A O 1
ATOM 2107 N N . THR A 1 268 ? -3.393 -17.814 10.053 1.00 49.59 268 THR A N 1
ATOM 2108 C CA . THR A 1 268 ? -4.139 -17.014 11.040 1.00 49.59 268 THR A CA 1
ATOM 2109 C C . THR A 1 268 ? -5.651 -17.225 10.966 1.00 49.59 268 THR A C 1
ATOM 2111 O O . THR A 1 268 ? -6.301 -17.220 12.011 1.00 49.59 268 THR A O 1
ATOM 2114 N N . ASN A 1 269 ? -6.222 -17.473 9.781 1.00 45.28 269 ASN A N 1
ATOM 2115 C CA . ASN A 1 269 ? -7.657 -17.763 9.650 1.00 45.28 269 ASN A CA 1
ATOM 2116 C C . ASN A 1 269 ? -8.043 -19.204 10.032 1.00 45.28 269 ASN A C 1
ATOM 2118 O O . ASN A 1 269 ? -9.221 -19.466 10.246 1.00 45.28 269 ASN A O 1
ATOM 2122 N N . PHE A 1 270 ? -7.088 -20.136 10.150 1.00 34.56 270 PHE A N 1
ATOM 2123 C CA . PHE A 1 270 ? -7.360 -21.519 10.584 1.00 34.56 270 PHE A CA 1
ATOM 2124 C C . PHE A 1 270 ? -7.420 -21.685 12.120 1.00 34.56 270 PHE A C 1
ATOM 2126 O O . PHE A 1 270 ? -7.684 -22.774 12.621 1.00 34.56 270 PHE A O 1
ATOM 2133 N N . LEU A 1 271 ? -7.155 -20.617 12.882 1.00 37.12 271 LEU A N 1
ATOM 2134 C CA . LEU A 1 271 ? -7.116 -20.613 14.353 1.00 37.12 271 LEU A CA 1
ATOM 2135 C C . LEU A 1 271 ? -8.185 -19.691 14.972 1.00 37.12 271 LEU A C 1
ATOM 2137 O O . LEU A 1 271 ? -7.970 -19.136 16.052 1.00 37.12 271 LEU A O 1
ATOM 2141 N N . ARG A 1 272 ? -9.321 -19.502 14.287 1.00 36.09 272 ARG A N 1
ATOM 2142 C CA . ARG A 1 272 ? -10.401 -18.601 14.710 1.00 36.09 272 ARG A CA 1
ATOM 2143 C C . ARG A 1 272 ? -11.783 -19.235 14.607 1.00 36.09 272 ARG A C 1
ATOM 2145 O O . ARG A 1 272 ? -11.990 -20.009 13.651 1.00 36.09 272 ARG A O 1
#